Protein AF-A0A383DCZ6-F1 (afdb_monomer_lite)

pLDDT: mean 71.72, std 17.36, range [26.36, 92.81]

Organism: NCBI:txid408172

Foldseek 3Di:
DDDPQPDFDPVLVVVLVVLVVVLVVCQADWLDKDWDWDWDDDDPPQTKIKIWIWTDHLPDIDIDIDIDSCPVVVVVVVQFDDPPDDPPPPDDDDDDDDDDDPPPPPPPQPCPPVQLVVLSVVLVVLSVQLSVLSVVCSSPPDPVSVVSNVVSVVVSVCSSQPSNVVNVCSQLQQPDDPPPDFDAQRSSPCVVPPDGDGPVQFAPKDKDWDWDDDPVGIDIDIDIDGHGNRNDDPDD

Structure (mmCIF, N/CA/C/O backbone):
data_AF-A0A383DCZ6-F1
#
_entry.id   AF-A0A383DCZ6-F1
#
loop_
_atom_site.group_PDB
_atom_site.id
_atom_site.type_symbol
_atom_site.label_atom_id
_atom_site.label_alt_id
_atom_site.label_comp_id
_atom_site.label_asym_id
_atom_site.label_entity_id
_atom_site.label_seq_id
_atom_site.pdbx_PDB_ins_code
_atom_site.Cartn_x
_atom_site.Cartn_y
_atom_site.Cartn_z
_atom_site.occupancy
_atom_site.B_iso_or_equiv
_atom_site.auth_seq_id
_atom_site.auth_comp_id
_atom_site.auth_asym_id
_atom_site.auth_atom_id
_atom_site.pdbx_PDB_model_num
ATOM 1 N N . SER A 1 1 ? -31.468 11.269 44.035 1.00 39.44 1 SER A N 1
ATOM 2 C CA . SER A 1 1 ? -30.881 11.128 42.692 1.00 39.44 1 SER A CA 1
ATOM 3 C C . SER A 1 1 ? -29.572 10.388 42.876 1.00 39.44 1 SER A C 1
ATOM 5 O O . SER A 1 1 ? -28.620 10.988 43.349 1.00 39.44 1 SER A O 1
ATOM 7 N N . SER A 1 2 ? -29.601 9.059 42.765 1.00 38.84 2 SER A N 1
ATOM 8 C CA . SER A 1 2 ? -28.507 8.181 43.200 1.00 38.84 2 SER A CA 1
ATOM 9 C C . SER A 1 2 ? -27.670 7.778 41.995 1.00 38.84 2 SER A C 1
ATOM 11 O O . SER A 1 2 ? -28.196 7.291 40.996 1.00 38.84 2 SER A O 1
ATOM 13 N N . GLU A 1 3 ? -26.374 8.036 42.112 1.00 49.00 3 GLU A N 1
ATOM 14 C CA . GLU A 1 3 ? -25.316 7.696 41.175 1.00 49.00 3 GLU A CA 1
ATOM 15 C C . GLU A 1 3 ? -25.351 6.203 40.818 1.00 49.00 3 GLU A C 1
ATOM 17 O O . GLU A 1 3 ? -24.993 5.336 41.611 1.00 49.00 3 GLU A O 1
ATOM 22 N N . HIS A 1 4 ? -25.757 5.885 39.591 1.00 41.84 4 HIS A N 1
ATOM 23 C CA . HIS A 1 4 ? -25.356 4.647 38.927 1.00 41.84 4 HIS A CA 1
ATOM 24 C C . HIS A 1 4 ? -24.054 4.925 38.176 1.00 41.84 4 HIS A C 1
ATOM 26 O O . HIS A 1 4 ? -24.031 5.080 36.956 1.00 41.84 4 HIS A O 1
ATOM 32 N N . CYS A 1 5 ? -22.956 5.023 38.925 1.00 45.81 5 CYS A N 1
ATOM 33 C CA . CYS A 1 5 ? -21.630 4.869 38.345 1.00 45.81 5 CYS A CA 1
ATOM 34 C C . CYS A 1 5 ? -21.484 3.385 37.975 1.00 45.81 5 CYS A C 1
ATOM 36 O O . CYS A 1 5 ? -21.341 2.522 38.844 1.00 45.81 5 CYS A O 1
ATOM 38 N N . GLY A 1 6 ? -21.664 3.081 36.687 1.00 57.62 6 GLY A N 1
ATOM 39 C CA . GLY A 1 6 ? -21.653 1.726 36.145 1.00 57.62 6 GLY A CA 1
ATOM 40 C C . GLY A 1 6 ? -20.316 1.043 36.412 1.00 57.62 6 GLY A C 1
ATOM 41 O O . GLY A 1 6 ? -19.305 1.356 35.789 1.00 57.62 6 GLY A O 1
ATOM 42 N N . ARG A 1 7 ? -20.305 0.099 37.353 1.00 66.62 7 ARG A N 1
ATOM 43 C CA . ARG A 1 7 ? -19.138 -0.734 37.631 1.00 66.62 7 ARG A CA 1
ATOM 44 C C . ARG A 1 7 ? -18.972 -1.740 36.495 1.00 66.62 7 ARG A C 1
ATOM 46 O O . ARG A 1 7 ? -19.707 -2.723 36.430 1.00 66.62 7 ARG A O 1
ATOM 53 N N . MET A 1 8 ? -18.005 -1.480 35.622 1.00 70.06 8 MET A N 1
ATOM 54 C CA . MET A 1 8 ? -17.628 -2.362 34.517 1.00 70.06 8 MET A CA 1
ATOM 55 C C . MET A 1 8 ? -17.282 -3.764 35.046 1.00 70.06 8 MET A C 1
ATOM 57 O O . MET A 1 8 ? -16.584 -3.908 36.060 1.00 70.06 8 MET A O 1
ATOM 61 N N . ARG A 1 9 ? -17.796 -4.815 34.400 1.00 80.88 9 ARG A N 1
ATOM 62 C CA . ARG A 1 9 ? -17.540 -6.200 34.817 1.00 80.88 9 ARG A CA 1
ATOM 63 C C . ARG A 1 9 ? -16.089 -6.572 34.508 1.00 80.88 9 ARG A C 1
ATOM 65 O O . ARG A 1 9 ? -15.523 -6.143 33.509 1.00 80.88 9 ARG A O 1
ATOM 72 N N . LYS A 1 10 ? -15.486 -7.440 35.331 1.00 79.94 10 LYS A N 1
ATOM 73 C CA . LYS A 1 10 ? -14.098 -7.912 35.131 1.00 79.94 10 LYS A CA 1
ATOM 74 C C . LYS A 1 10 ? -13.867 -8.514 33.737 1.00 79.94 10 LYS A C 1
ATOM 76 O O . LYS A 1 10 ? -12.797 -8.337 33.172 1.00 79.94 10 LYS A O 1
ATOM 81 N N . SER A 1 11 ? -14.873 -9.192 33.182 1.00 81.50 11 SER A N 1
ATOM 82 C CA . SER A 1 11 ? -14.833 -9.761 31.830 1.00 81.50 11 SER A CA 1
ATOM 83 C C . SER A 1 11 ? -14.825 -8.695 30.730 1.00 81.50 11 SER A C 1
ATOM 85 O O . SER A 1 11 ? -14.129 -8.847 29.734 1.00 81.50 11 SER A O 1
ATOM 87 N N . GLU A 1 12 ? -15.569 -7.603 30.909 1.00 82.38 12 GLU A N 1
ATOM 88 C CA . GLU A 1 12 ? -15.618 -6.481 29.962 1.00 82.38 12 GLU A CA 1
ATOM 89 C C . GLU A 1 12 ? -14.301 -5.703 29.968 1.00 82.38 12 GLU A C 1
ATOM 91 O O . GLU A 1 12 ? -13.775 -5.361 28.914 1.00 82.38 12 GLU A O 1
ATOM 96 N N . PHE A 1 13 ? -13.722 -5.509 31.153 1.00 84.12 13 PHE A N 1
ATOM 97 C CA . PHE A 1 13 ? -12.397 -4.919 31.304 1.00 84.12 13 PHE A CA 1
ATOM 98 C C . PHE A 1 13 ? -11.302 -5.774 30.646 1.00 84.12 13 PHE A C 1
ATOM 100 O O . PHE A 1 13 ? -10.474 -5.252 29.906 1.00 84.12 13 PHE A O 1
ATOM 107 N N . ALA A 1 14 ? -11.329 -7.094 30.858 1.00 86.31 14 ALA A N 1
ATOM 108 C CA . ALA A 1 14 ? -10.408 -8.014 30.191 1.00 86.31 14 ALA A CA 1
ATOM 109 C C . ALA A 1 14 ? -10.566 -7.984 28.662 1.00 86.31 14 ALA A C 1
ATOM 111 O O . ALA A 1 14 ? -9.572 -8.028 27.944 1.00 86.31 14 ALA A O 1
ATOM 112 N N . THR A 1 15 ? -11.803 -7.856 28.171 1.00 86.50 15 THR A N 1
ATOM 113 C CA . THR A 1 15 ? -12.085 -7.745 26.733 1.00 86.50 15 THR A CA 1
ATOM 114 C C . THR A 1 15 ? -11.486 -6.459 26.172 1.00 86.50 15 THR A C 1
ATOM 116 O O . THR A 1 15 ? -10.759 -6.525 25.193 1.00 86.50 15 THR A O 1
ATOM 119 N N . LEU A 1 16 ? -11.700 -5.311 26.826 1.00 87.62 16 LEU A N 1
ATOM 120 C CA . LEU A 1 16 ? -11.124 -4.029 26.402 1.00 87.62 16 LEU A CA 1
ATOM 121 C C . LEU A 1 16 ? -9.593 -4.035 26.391 1.00 87.62 16 LEU A C 1
ATOM 123 O O . LEU A 1 16 ? -9.002 -3.480 25.471 1.00 87.62 16 LEU A O 1
ATOM 127 N N . LEU A 1 17 ? -8.953 -4.667 27.379 1.00 89.69 17 LEU A N 1
ATOM 128 C CA . LEU A 1 17 ? -7.496 -4.821 27.392 1.00 89.69 17 LEU A CA 1
ATOM 129 C C . LEU A 1 17 ? -7.000 -5.670 26.223 1.00 89.69 17 LEU A C 1
ATOM 131 O O . LEU A 1 17 ? -6.014 -5.311 25.585 1.00 89.69 17 LEU A O 1
ATOM 135 N N . LEU A 1 18 ? -7.684 -6.777 25.931 1.00 89.19 18 LEU A N 1
ATOM 136 C CA . LEU A 1 18 ? -7.323 -7.652 24.821 1.00 89.19 18 LEU A CA 1
ATOM 137 C C . LEU A 1 18 ? -7.525 -6.934 23.483 1.00 89.19 18 LEU A C 1
ATOM 139 O O . LEU A 1 18 ? -6.654 -7.001 22.622 1.00 89.19 18 LEU A O 1
ATOM 143 N N . THR A 1 19 ? -8.612 -6.172 23.333 1.00 88.50 19 THR A N 1
ATOM 144 C CA . THR A 1 19 ? -8.827 -5.363 22.131 1.00 88.50 19 THR A CA 1
ATOM 145 C C . THR A 1 19 ? -7.801 -4.241 22.004 1.00 88.50 19 THR A C 1
ATOM 147 O O . THR A 1 19 ? -7.307 -4.015 20.909 1.00 88.50 19 THR A O 1
ATOM 150 N N . ALA A 1 20 ? -7.43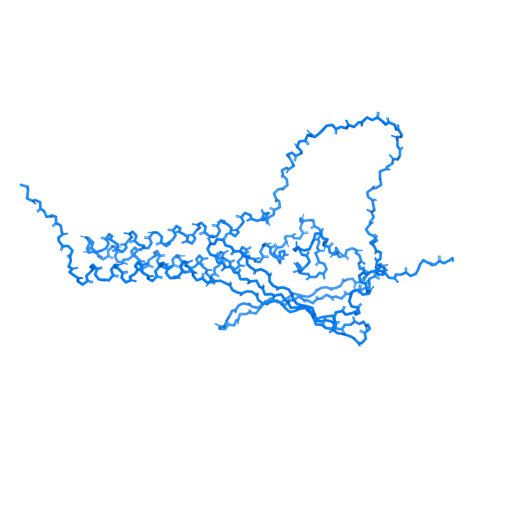3 -3.564 23.096 1.00 89.38 20 ALA A N 1
ATOM 151 C CA . ALA A 1 20 ? -6.378 -2.551 23.075 1.00 89.38 20 ALA A CA 1
ATOM 152 C C . ALA A 1 20 ? -5.039 -3.150 22.627 1.00 89.38 20 ALA A C 1
ATOM 154 O O . ALA A 1 20 ? -4.376 -2.589 21.762 1.00 89.38 20 ALA A O 1
ATOM 155 N N . ALA A 1 21 ? -4.672 -4.313 23.172 1.00 90.06 21 ALA A N 1
ATOM 156 C CA . ALA A 1 21 ? -3.465 -5.025 22.769 1.00 90.06 21 ALA A CA 1
ATOM 157 C C . ALA A 1 21 ? -3.515 -5.438 21.290 1.00 90.06 21 ALA A C 1
ATOM 159 O O . ALA A 1 21 ? -2.535 -5.251 20.578 1.00 90.06 21 ALA A O 1
ATOM 160 N N . PHE A 1 22 ? -4.659 -5.941 20.817 1.00 89.31 22 PHE A N 1
ATOM 161 C CA . PHE A 1 22 ? -4.855 -6.299 19.413 1.00 89.31 22 PHE A CA 1
ATOM 162 C C . PHE A 1 22 ? -4.708 -5.092 18.481 1.00 89.31 22 PHE A C 1
ATOM 164 O O . PHE A 1 22 ? -3.998 -5.180 17.488 1.00 89.31 22 PHE A O 1
ATOM 171 N N . LEU A 1 23 ? -5.329 -3.957 18.816 1.00 88.06 23 LEU A N 1
ATOM 172 C CA . LEU A 1 23 ? -5.219 -2.735 18.018 1.00 88.06 23 LEU A CA 1
ATOM 173 C C . LEU A 1 23 ? -3.780 -2.214 17.995 1.00 88.06 23 LEU A C 1
ATOM 175 O O . LEU A 1 23 ? -3.293 -1.840 16.938 1.00 88.06 23 LEU A O 1
ATOM 179 N N . LEU A 1 24 ? -3.071 -2.247 19.126 1.00 87.62 24 LEU A N 1
ATOM 180 C CA . LEU A 1 24 ? -1.657 -1.865 19.177 1.00 87.62 24 LEU A CA 1
ATOM 181 C C . LEU A 1 24 ? -0.778 -2.786 18.325 1.00 87.62 24 LEU A C 1
ATOM 183 O O . LEU A 1 24 ? 0.089 -2.292 17.615 1.00 87.62 24 LEU A O 1
ATOM 187 N N . MET A 1 25 ? -1.017 -4.101 18.369 1.00 87.31 25 MET A N 1
ATOM 188 C CA . MET A 1 25 ? -0.303 -5.058 17.520 1.00 87.31 25 MET A CA 1
ATOM 189 C C . MET A 1 25 ? -0.575 -4.801 16.039 1.00 87.31 25 MET A C 1
ATOM 191 O O . MET A 1 25 ? 0.372 -4.744 15.262 1.00 87.31 25 MET A O 1
ATOM 195 N N . ALA A 1 26 ? -1.843 -4.602 15.666 1.00 84.88 26 ALA A N 1
ATOM 196 C CA . ALA A 1 26 ? -2.238 -4.282 14.298 1.00 84.88 26 ALA A CA 1
ATOM 197 C C . ALA A 1 26 ? -1.604 -2.968 13.823 1.00 84.88 26 ALA A C 1
ATOM 199 O O . ALA A 1 26 ? -1.087 -2.902 12.717 1.00 84.88 26 ALA A O 1
ATOM 200 N N . TRP A 1 27 ? -1.561 -1.949 14.683 1.00 83.94 27 TRP A N 1
ATOM 201 C CA . TRP A 1 27 ? -0.895 -0.684 14.391 1.00 83.94 27 TRP A CA 1
ATOM 202 C C . TRP A 1 27 ? 0.612 -0.843 14.209 1.00 83.94 27 TRP A C 1
ATOM 204 O O . TRP A 1 27 ? 1.181 -0.208 13.340 1.00 83.94 27 TRP A O 1
ATOM 214 N N . SER A 1 28 ? 1.279 -1.670 15.013 1.00 83.25 28 SER A N 1
ATOM 21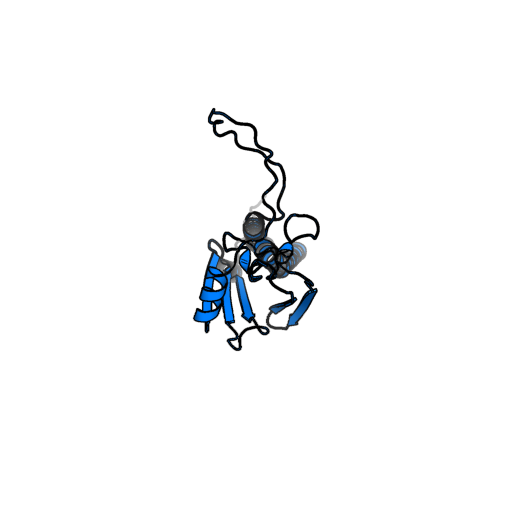5 C CA . SER A 1 28 ? 2.730 -1.880 14.906 1.00 83.25 28 SER A CA 1
ATOM 216 C C . SER A 1 28 ? 3.164 -2.842 13.796 1.00 83.25 28 SER A C 1
ATOM 218 O O . SER A 1 28 ? 4.361 -2.981 13.570 1.00 83.25 28 SER A O 1
ATOM 220 N N . GLY A 1 29 ? 2.227 -3.567 13.182 1.00 80.25 29 GLY A N 1
ATOM 221 C CA . GLY A 1 29 ? 2.523 -4.521 12.115 1.00 80.25 29 GLY A CA 1
ATOM 222 C C . GLY A 1 29 ? 2.661 -3.851 10.748 1.00 80.25 29 GLY A C 1
ATOM 223 O O . GLY A 1 29 ? 2.283 -2.694 10.579 1.00 80.25 29 GLY A O 1
ATOM 224 N N . SER A 1 30 ? 3.152 -4.610 9.766 1.00 77.88 30 SER A N 1
ATOM 225 C CA . SER A 1 30 ? 3.016 -4.243 8.358 1.00 77.88 30 SER A CA 1
ATOM 226 C C . SER A 1 30 ? 1.548 -4.343 7.952 1.00 77.88 30 SER A C 1
ATOM 228 O O . SER A 1 30 ? 0.852 -5.304 8.294 1.00 77.88 30 SER A O 1
ATOM 230 N N . TRP A 1 31 ? 1.054 -3.323 7.260 1.00 76.06 31 TRP A N 1
ATOM 231 C CA . TRP A 1 31 ? -0.336 -3.292 6.802 1.00 76.06 31 TRP A CA 1
ATOM 232 C C . TRP A 1 31 ? -0.457 -3.804 5.380 1.00 76.06 31 TRP A C 1
ATOM 234 O O . TRP A 1 31 ? -1.434 -4.473 5.054 1.00 76.06 31 TRP A O 1
ATOM 244 N N . PHE A 1 32 ? 0.544 -3.489 4.561 1.00 75.00 32 PHE A N 1
ATOM 245 C CA . PHE A 1 32 ? 0.588 -3.825 3.150 1.00 75.00 32 PHE A CA 1
ATOM 246 C C . PHE A 1 32 ? 2.011 -4.153 2.727 1.00 75.00 32 PHE A C 1
ATOM 248 O O . PHE A 1 32 ? 2.972 -3.523 3.173 1.00 75.00 32 PHE A O 1
ATOM 255 N N . GLU A 1 33 ? 2.101 -5.147 1.855 1.00 78.50 33 GLU A N 1
ATOM 256 C CA . GLU A 1 33 ? 3.306 -5.569 1.164 1.00 78.50 33 GLU A CA 1
ATOM 257 C C . GLU A 1 33 ? 2.992 -5.538 -0.330 1.00 78.50 33 GLU A C 1
ATOM 259 O O . GLU A 1 33 ? 1.970 -6.068 -0.769 1.00 78.50 33 GLU A O 1
ATOM 264 N N . ILE A 1 34 ? 3.844 -4.864 -1.091 1.00 75.38 34 ILE A N 1
ATOM 265 C CA . ILE A 1 34 ? 3.764 -4.765 -2.541 1.00 75.38 34 ILE A CA 1
ATOM 266 C C . ILE A 1 34 ? 5.034 -5.401 -3.081 1.00 75.38 34 ILE A C 1
ATOM 268 O O . ILE A 1 34 ? 6.141 -4.978 -2.749 1.00 75.38 34 ILE A O 1
ATOM 272 N N . VAL A 1 35 ? 4.857 -6.430 -3.901 1.00 78.88 35 VAL A N 1
ATOM 273 C CA . VAL A 1 35 ? 5.945 -7.092 -4.613 1.00 78.88 35 VAL A CA 1
ATOM 274 C C . VAL A 1 35 ? 5.750 -6.795 -6.087 1.00 78.88 35 VAL A C 1
ATOM 276 O O . VAL A 1 35 ? 4.734 -7.177 -6.664 1.00 78.88 35 VAL A O 1
ATOM 279 N N . ALA A 1 36 ? 6.713 -6.102 -6.677 1.00 73.81 36 ALA A N 1
ATOM 280 C CA . ALA A 1 36 ? 6.758 -5.843 -8.102 1.00 73.81 36 ALA A CA 1
ATOM 281 C C . ALA A 1 36 ? 7.950 -6.583 -8.713 1.00 73.81 36 ALA A C 1
ATOM 283 O O . ALA A 1 36 ? 9.051 -6.616 -8.162 1.00 73.81 36 ALA A O 1
ATOM 284 N N . GLU A 1 37 ? 7.703 -7.216 -9.852 1.00 81.88 37 GLU A N 1
ATOM 285 C CA . GLU A 1 37 ? 8.696 -7.936 -10.636 1.00 81.88 37 GLU A CA 1
ATOM 286 C C . GLU A 1 37 ? 8.546 -7.485 -12.086 1.00 81.88 37 GLU A C 1
ATOM 288 O O . GLU A 1 37 ? 7.491 -7.668 -12.688 1.00 81.88 37 GLU A O 1
ATOM 293 N N . GLY A 1 38 ? 9.589 -6.854 -12.616 1.00 76.81 38 GLY A N 1
ATOM 294 C CA . GLY A 1 38 ? 9.673 -6.418 -14.004 1.00 76.81 38 GLY A CA 1
ATOM 295 C C . GLY A 1 38 ? 10.764 -7.193 -14.727 1.00 76.81 38 GLY A C 1
ATOM 296 O O . GLY A 1 38 ? 11.873 -7.337 -14.212 1.00 76.81 38 GLY A O 1
ATOM 297 N N . THR A 1 39 ? 10.464 -7.685 -15.924 1.00 77.38 39 THR A N 1
ATOM 298 C CA . THR A 1 39 ? 11.418 -8.414 -16.767 1.00 77.38 39 THR A CA 1
ATOM 299 C C . THR A 1 39 ? 11.446 -7.805 -18.154 1.00 77.38 39 THR A C 1
ATOM 301 O O . THR A 1 39 ? 10.400 -7.701 -18.788 1.00 77.38 39 THR A O 1
ATOM 304 N N . TYR A 1 40 ? 12.632 -7.469 -18.653 1.00 72.50 40 TYR A N 1
ATOM 305 C CA . TYR A 1 40 ? 12.793 -7.071 -20.051 1.00 72.50 40 TYR A CA 1
ATOM 306 C C . TYR A 1 40 ? 12.892 -8.329 -20.913 1.00 72.50 40 TYR A C 1
ATOM 308 O O . TYR A 1 40 ? 13.882 -9.055 -20.828 1.00 72.50 40 TYR A O 1
ATOM 316 N N . THR A 1 41 ? 11.856 -8.618 -21.695 1.00 69.69 41 THR A N 1
ATOM 317 C CA . THR A 1 41 ? 11.710 -9.883 -22.436 1.00 69.69 41 THR A CA 1
ATOM 318 C C . THR A 1 41 ? 12.187 -9.803 -23.885 1.00 69.69 41 THR A C 1
ATOM 320 O O . THR A 1 41 ? 12.694 -10.798 -24.400 1.00 69.69 41 THR A O 1
ATOM 323 N N . ASP A 1 42 ? 12.101 -8.633 -24.523 1.00 63.81 42 ASP A N 1
ATOM 324 C CA . ASP A 1 42 ? 12.568 -8.402 -25.894 1.00 63.81 42 ASP A CA 1
ATOM 325 C C . ASP A 1 42 ? 13.813 -7.496 -25.926 1.00 63.81 42 ASP A C 1
ATOM 327 O O . ASP A 1 42 ? 13.890 -6.474 -25.245 1.00 63.81 42 ASP A O 1
ATOM 331 N N . GLY A 1 43 ? 14.829 -7.896 -26.703 1.00 61.97 43 GLY A N 1
ATOM 332 C CA . GLY A 1 43 ? 16.134 -7.226 -26.777 1.00 61.97 43 GLY A CA 1
ATOM 333 C C . GLY A 1 43 ? 17.315 -8.204 -26.856 1.00 61.97 43 GLY A C 1
ATOM 334 O O . GLY A 1 43 ? 17.194 -9.318 -27.363 1.00 61.97 43 GLY A O 1
ATOM 335 N N . LEU A 1 44 ? 18.496 -7.800 -26.373 1.00 57.22 44 LEU A N 1
ATOM 336 C CA . LEU A 1 44 ? 19.639 -8.714 -26.203 1.00 57.22 44 LEU A CA 1
ATOM 337 C C . LEU A 1 44 ? 19.226 -9.880 -25.278 1.00 57.22 44 LEU A C 1
ATOM 339 O O . LEU A 1 44 ? 18.720 -9.594 -24.200 1.00 57.22 44 LEU A O 1
ATOM 343 N N . GLU A 1 45 ? 19.479 -11.150 -25.655 1.00 58.28 45 GLU A N 1
ATOM 344 C CA . GLU A 1 45 ? 19.128 -12.388 -24.900 1.00 58.28 45 GLU A CA 1
ATOM 345 C C . GLU A 1 45 ? 19.714 -12.416 -23.473 1.00 58.28 45 GLU A C 1
ATOM 347 O O . GLU A 1 45 ? 20.729 -13.067 -23.199 1.00 58.28 45 GLU A O 1
ATOM 352 N N . ARG A 1 46 ? 19.150 -11.618 -22.567 1.00 62.75 46 ARG A N 1
ATOM 353 C CA . ARG A 1 46 ? 19.750 -11.331 -21.264 1.00 62.75 46 ARG A CA 1
ATOM 354 C C . ARG A 1 46 ? 18.736 -11.057 -20.150 1.00 62.75 46 ARG A C 1
ATOM 356 O O . ARG A 1 46 ? 19.187 -10.945 -19.018 1.00 62.75 46 ARG A O 1
ATOM 363 N N . GLU A 1 47 ? 17.436 -10.985 -20.449 1.00 70.12 47 GLU A N 1
ATOM 364 C CA . GLU A 1 47 ? 16.292 -10.973 -19.509 1.00 70.12 47 GLU A CA 1
ATOM 365 C C . GLU A 1 47 ? 16.604 -10.430 -18.093 1.00 70.12 47 GLU A C 1
ATOM 367 O O . GLU A 1 47 ? 16.520 -11.173 -17.106 1.00 70.12 47 GLU A O 1
ATOM 372 N N . PRO A 1 48 ? 17.041 -9.161 -17.946 1.00 74.31 48 PRO A N 1
ATOM 373 C CA . PRO A 1 48 ? 17.253 -8.584 -16.628 1.00 74.31 48 PRO A CA 1
ATOM 374 C C . PRO A 1 48 ? 15.917 -8.537 -15.887 1.00 74.31 48 PRO A C 1
ATOM 376 O O . PRO A 1 48 ? 14.899 -8.109 -16.434 1.00 74.31 48 PRO A O 1
ATOM 379 N N . THR A 1 49 ? 15.938 -8.996 -14.639 1.00 77.56 49 THR A N 1
ATOM 380 C CA . THR A 1 49 ? 14.758 -9.026 -13.773 1.00 77.56 49 THR A CA 1
ATOM 381 C C . THR A 1 49 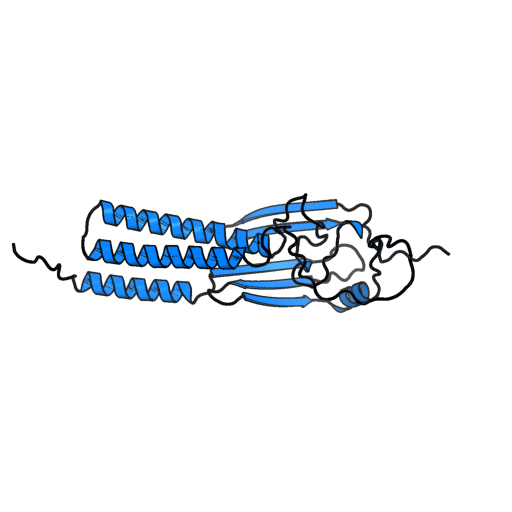? 14.975 -8.044 -12.640 1.00 77.56 49 THR A C 1
ATOM 383 O O . THR A 1 49 ? 15.928 -8.179 -11.869 1.00 77.56 49 THR A O 1
ATOM 386 N N . ILE A 1 50 ? 14.102 -7.052 -12.531 1.00 73.44 50 ILE A N 1
ATOM 387 C CA . ILE A 1 50 ? 14.095 -6.125 -11.411 1.00 73.44 50 ILE A CA 1
ATOM 388 C C . ILE A 1 50 ? 12.983 -6.541 -10.460 1.00 73.44 50 ILE A C 1
ATOM 390 O O . ILE A 1 50 ? 11.828 -6.659 -10.857 1.00 73.44 50 ILE A O 1
ATOM 394 N N . ARG A 1 51 ? 13.332 -6.757 -9.195 1.00 79.44 51 ARG A N 1
ATOM 395 C CA . ARG A 1 51 ? 12.380 -7.058 -8.129 1.00 79.44 51 ARG A CA 1
ATOM 396 C C . ARG A 1 51 ? 12.400 -5.942 -7.108 1.00 79.44 51 ARG A C 1
ATOM 398 O O . ARG A 1 51 ? 13.456 -5.640 -6.549 1.00 79.44 51 ARG A O 1
ATOM 405 N N . THR A 1 52 ? 11.240 -5.372 -6.833 1.00 73.00 52 THR A N 1
ATOM 406 C CA . THR A 1 52 ? 11.043 -4.385 -5.776 1.00 73.00 52 THR A CA 1
ATOM 407 C C . THR A 1 52 ? 10.062 -4.923 -4.751 1.00 73.00 52 THR A C 1
ATOM 409 O O . THR A 1 52 ? 9.033 -5.514 -5.075 1.00 73.00 52 THR A O 1
ATOM 412 N N . GLN A 1 53 ? 10.415 -4.751 -3.485 1.00 76.00 53 GLN A N 1
ATOM 413 C CA . GLN A 1 53 ? 9.567 -5.059 -2.348 1.00 76.00 53 GLN A CA 1
ATOM 414 C C . GLN A 1 53 ? 9.347 -3.774 -1.573 1.00 76.00 53 GLN A C 1
ATOM 416 O O . GLN A 1 53 ? 10.295 -3.116 -1.143 1.00 76.00 53 GLN A O 1
ATOM 421 N N . TYR A 1 54 ? 8.085 -3.416 -1.406 1.00 72.94 54 TYR A N 1
ATOM 422 C CA . TYR A 1 54 ? 7.684 -2.235 -0.675 1.00 72.94 54 TYR A CA 1
ATOM 423 C C . TYR A 1 54 ? 6.755 -2.630 0.457 1.00 72.94 54 TYR A C 1
ATOM 425 O O . TYR A 1 54 ? 5.700 -3.228 0.244 1.00 72.94 54 TYR A O 1
ATOM 433 N N . MET A 1 55 ? 7.160 -2.303 1.679 1.00 75.06 55 MET A N 1
ATOM 434 C CA . MET A 1 55 ? 6.356 -2.550 2.867 1.00 75.06 55 MET A CA 1
ATOM 435 C C . MET A 1 55 ? 5.933 -1.229 3.489 1.00 75.06 55 MET A C 1
ATOM 437 O O . MET A 1 55 ? 6.746 -0.325 3.695 1.00 75.06 55 MET A O 1
ATOM 441 N N . ILE A 1 56 ? 4.652 -1.164 3.837 1.00 74.88 56 ILE A N 1
ATOM 442 C CA . ILE A 1 56 ? 4.046 -0.021 4.509 1.00 74.88 56 ILE A CA 1
ATOM 443 C C . ILE A 1 56 ? 3.782 -0.393 5.966 1.00 74.88 56 ILE A C 1
ATOM 445 O O . ILE A 1 56 ? 3.018 -1.327 6.251 1.00 74.88 56 ILE A O 1
ATOM 449 N N . ASP A 1 57 ? 4.359 0.382 6.884 1.00 73.38 57 ASP A N 1
ATOM 450 C CA . ASP A 1 57 ? 3.997 0.373 8.299 1.00 73.38 57 ASP A CA 1
ATOM 451 C C . ASP A 1 57 ? 3.383 1.718 8.751 1.00 73.38 57 ASP A C 1
ATOM 453 O O . ASP A 1 57 ? 3.085 2.618 7.955 1.00 73.38 57 ASP A O 1
ATOM 457 N N . ASN A 1 58 ? 3.127 1.839 10.056 1.00 70.06 58 ASN A N 1
ATOM 458 C CA . ASN A 1 58 ? 2.480 3.007 10.654 1.00 70.06 58 ASN A CA 1
ATOM 459 C C . ASN A 1 58 ? 3.269 4.322 10.609 1.00 70.06 58 ASN A C 1
ATOM 461 O O . ASN A 1 58 ? 2.697 5.371 10.907 1.00 70.06 58 ASN A O 1
ATOM 465 N N . SER A 1 59 ? 4.563 4.274 10.316 1.00 66.50 59 SER A N 1
ATOM 466 C CA . SER A 1 59 ? 5.487 5.400 10.472 1.00 66.50 59 SER A CA 1
ATOM 467 C C . SER A 1 59 ? 6.546 5.475 9.384 1.00 66.50 59 SER A C 1
ATOM 469 O O . SER A 1 59 ? 7.120 6.540 9.173 1.00 66.50 59 SER A O 1
ATOM 471 N N . GLN A 1 60 ? 6.837 4.355 8.737 1.00 61.59 60 GLN A N 1
ATOM 472 C CA . GLN A 1 60 ? 7.937 4.178 7.816 1.00 61.59 60 GLN A CA 1
ATOM 473 C C . GLN A 1 60 ? 7.496 3.357 6.608 1.00 61.59 60 GLN A C 1
ATOM 475 O O . GLN A 1 60 ? 6.555 2.558 6.634 1.00 61.59 60 GLN A O 1
ATOM 480 N N . GLU A 1 61 ? 8.220 3.611 5.531 1.00 70.88 61 GLU A N 1
ATOM 481 C CA . GLU A 1 61 ? 8.138 2.915 4.259 1.00 70.88 61 GLU A CA 1
ATOM 482 C C . GLU A 1 61 ? 9.499 2.271 4.065 1.00 70.88 61 GLU A C 1
ATOM 484 O O . GLU A 1 61 ? 10.527 2.948 4.165 1.00 70.88 61 GLU A O 1
ATOM 489 N N . SER A 1 62 ? 9.527 0.962 3.843 1.00 66.50 62 SER A N 1
ATOM 490 C CA . SER A 1 62 ? 10.761 0.279 3.470 1.00 66.50 62 SER A CA 1
ATOM 491 C C . SER A 1 62 ? 10.661 -0.162 2.023 1.00 66.50 62 SER A C 1
ATOM 493 O O . SER A 1 62 ? 9.772 -0.939 1.677 1.00 66.50 62 SER A O 1
ATOM 495 N N . PHE A 1 63 ? 11.588 0.329 1.207 1.00 72.19 63 PHE A N 1
ATOM 496 C CA . PHE A 1 63 ? 11.750 -0.039 -0.191 1.00 72.19 63 PHE A CA 1
ATOM 497 C C . PHE A 1 63 ? 13.045 -0.839 -0.345 1.00 72.19 63 PHE A C 1
ATOM 499 O O . PHE A 1 63 ? 14.133 -0.333 -0.063 1.00 72.19 63 PHE A O 1
ATOM 506 N N . GLU A 1 64 ? 12.927 -2.093 -0.767 1.00 73.19 64 GLU A N 1
ATOM 507 C CA . GLU A 1 64 ? 14.050 -2.952 -1.129 1.00 73.19 64 GLU A CA 1
ATOM 508 C C . GLU A 1 64 ? 13.996 -3.232 -2.632 1.00 73.19 64 GLU A C 1
ATOM 510 O O . GLU A 1 64 ? 12.989 -3.705 -3.151 1.00 73.19 64 GLU A O 1
ATOM 515 N N . MET A 1 65 ? 15.086 -2.939 -3.339 1.00 75.06 65 MET A N 1
ATOM 516 C CA . MET A 1 65 ? 15.220 -3.178 -4.774 1.00 75.06 65 MET A CA 1
ATOM 517 C C . MET A 1 65 ? 16.371 -4.148 -5.014 1.00 75.06 65 MET A C 1
ATOM 519 O O . MET A 1 65 ? 17.480 -3.957 -4.513 1.00 75.06 65 MET A O 1
ATOM 523 N N . SER A 1 66 ? 16.119 -5.172 -5.821 1.00 79.75 66 SER A N 1
ATOM 524 C CA . SER A 1 66 ? 17.131 -6.108 -6.293 1.00 79.75 66 SER A CA 1
ATOM 525 C C . SER A 1 66 ? 17.075 -6.208 -7.813 1.00 79.75 66 SER A C 1
ATOM 527 O O . SER A 1 66 ? 16.003 -6.206 -8.413 1.00 79.75 66 SER A O 1
ATOM 529 N N . ILE A 1 67 ? 18.249 -6.260 -8.441 1.00 75.81 67 ILE A N 1
ATOM 530 C CA . ILE A 1 67 ? 18.384 -6.417 -9.889 1.00 75.81 67 ILE A CA 1
ATOM 531 C C . ILE A 1 67 ? 19.130 -7.723 -10.129 1.00 75.81 67 ILE A C 1
ATOM 533 O O . ILE A 1 67 ? 20.305 -7.865 -9.776 1.00 75.81 67 ILE A O 1
ATOM 537 N N . GLU A 1 68 ? 18.446 -8.687 -10.723 1.00 81.00 68 GLU A N 1
ATOM 538 C CA . GLU A 1 68 ? 19.019 -9.952 -11.152 1.00 81.00 68 GLU A CA 1
ATOM 539 C C . GLU A 1 68 ? 19.474 -9.832 -12.608 1.00 81.00 68 GLU A C 1
ATOM 541 O O . GLU A 1 68 ? 18.824 -9.197 -13.437 1.00 81.00 68 GLU A O 1
ATOM 546 N N . ASN A 1 69 ? 20.633 -10.422 -12.917 1.00 77.19 69 ASN A N 1
ATOM 547 C CA . ASN A 1 69 ? 21.250 -10.347 -14.244 1.00 77.19 69 ASN A CA 1
ATOM 548 C C . ASN A 1 69 ? 21.467 -8.896 -14.744 1.00 77.19 69 ASN A C 1
ATOM 550 O O . ASN A 1 69 ? 21.252 -8.578 -15.907 1.00 77.19 69 ASN A O 1
ATOM 554 N N . ALA A 1 70 ? 21.906 -8.009 -13.842 1.00 73.31 70 ALA A N 1
ATOM 555 C CA . ALA A 1 70 ? 21.916 -6.553 -14.027 1.00 73.31 70 ALA A CA 1
ATOM 556 C C . ALA A 1 70 ? 22.950 -6.000 -15.025 1.00 73.31 70 ALA A C 1
ATOM 558 O O . ALA A 1 70 ? 22.776 -4.898 -15.538 1.00 73.31 70 ALA A O 1
ATOM 559 N N . THR A 1 71 ? 24.062 -6.706 -15.267 1.00 76.00 71 THR A N 1
ATOM 560 C CA . THR A 1 71 ? 25.198 -6.180 -16.056 1.00 76.00 71 THR A CA 1
ATOM 561 C C . THR A 1 71 ? 24.796 -5.598 -17.418 1.00 76.00 71 THR A C 1
ATOM 563 O O . THR A 1 71 ? 25.302 -4.540 -17.775 1.00 76.00 71 THR A O 1
ATOM 566 N N . PRO A 1 72 ? 23.903 -6.233 -18.189 1.00 70.25 72 PRO A N 1
ATOM 567 C CA . PRO A 1 72 ? 23.478 -5.723 -19.485 1.00 70.25 72 PRO A CA 1
ATOM 568 C C . PRO A 1 72 ? 22.545 -4.521 -19.388 1.00 70.25 72 PRO A C 1
ATOM 570 O O . PRO A 1 72 ? 22.693 -3.604 -20.182 1.00 70.25 72 PRO A O 1
ATOM 573 N N . LEU A 1 73 ? 21.638 -4.513 -18.406 1.00 71.75 73 LEU A N 1
ATOM 574 C CA . LEU A 1 73 ? 20.737 -3.388 -18.151 1.00 71.75 73 LEU A CA 1
ATOM 575 C C . LEU A 1 73 ? 21.528 -2.132 -17.758 1.00 71.75 73 LEU A C 1
ATOM 577 O O . LEU A 1 73 ? 21.271 -1.050 -18.265 1.00 71.75 73 LEU A O 1
ATOM 581 N N . LEU A 1 74 ? 22.552 -2.297 -16.915 1.00 73.50 74 LEU A N 1
ATOM 582 C CA . LEU A 1 74 ? 23.462 -1.217 -16.526 1.00 73.50 74 LEU A CA 1
ATOM 583 C C . LEU A 1 74 ? 24.254 -0.652 -17.712 1.00 73.50 74 LEU A C 1
ATOM 585 O O . LEU A 1 74 ? 24.476 0.551 -17.770 1.00 73.50 74 LEU A O 1
ATOM 589 N N . LEU A 1 75 ? 24.703 -1.508 -18.637 1.00 73.50 75 LEU A N 1
ATOM 590 C CA . LEU A 1 75 ? 25.387 -1.054 -19.853 1.00 73.50 75 LEU A CA 1
ATOM 591 C C . LEU A 1 75 ? 24.430 -0.311 -20.786 1.00 73.50 75 LEU A C 1
ATOM 593 O O . LEU A 1 75 ? 24.783 0.753 -21.270 1.00 73.50 75 LEU A O 1
ATOM 597 N N . TYR A 1 76 ? 23.216 -0.832 -20.961 1.00 73.19 76 TYR A N 1
ATOM 598 C CA . TYR A 1 76 ? 22.156 -0.161 -21.709 1.00 73.19 76 TYR A CA 1
ATOM 599 C C . TYR A 1 76 ? 21.875 1.245 -21.156 1.00 73.19 76 TYR A C 1
ATOM 601 O O . TYR A 1 76 ? 21.928 2.208 -21.910 1.00 73.19 76 TYR A O 1
ATOM 609 N N . TRP A 1 77 ? 21.686 1.396 -19.841 1.00 74.12 77 TRP A N 1
ATOM 610 C CA . TRP A 1 77 ? 21.480 2.714 -19.224 1.00 74.12 77 TRP A CA 1
ATOM 611 C C . TRP A 1 77 ? 22.682 3.659 -19.349 1.00 74.12 77 TRP A C 1
ATOM 613 O O . TRP A 1 77 ? 22.494 4.867 -19.384 1.00 74.12 77 TRP A O 1
ATOM 623 N N . LEU A 1 78 ? 23.913 3.138 -19.409 1.00 76.69 78 LEU A N 1
ATOM 624 C CA . LEU A 1 78 ? 25.118 3.954 -19.615 1.00 76.69 78 LEU A CA 1
ATOM 625 C C . LEU A 1 78 ? 25.286 4.433 -21.061 1.00 76.69 78 LEU A C 1
ATOM 627 O O . LEU A 1 78 ? 25.956 5.438 -21.286 1.00 76.69 78 LEU A O 1
ATOM 631 N N . GLU A 1 79 ? 24.771 3.672 -22.022 1.00 72.94 79 GLU A N 1
ATOM 632 C CA . GLU A 1 79 ? 24.921 3.927 -23.459 1.00 72.94 79 GLU A CA 1
ATOM 633 C C . GLU A 1 79 ? 23.745 4.714 -24.044 1.00 72.94 79 GLU A C 1
ATOM 635 O O . GLU A 1 79 ? 23.873 5.271 -25.130 1.00 72.94 79 GLU A O 1
ATOM 640 N N . ARG A 1 80 ? 22.618 4.762 -23.331 1.00 73.88 80 ARG A N 1
ATOM 641 C CA . ARG A 1 80 ? 21.401 5.446 -23.755 1.00 73.88 80 ARG A CA 1
ATOM 642 C C . ARG A 1 80 ? 21.540 6.963 -23.654 1.00 73.88 80 ARG A C 1
ATOM 644 O O . ARG A 1 80 ? 21.899 7.492 -22.602 1.00 73.88 80 ARG A O 1
ATOM 651 N N . GLU A 1 81 ? 21.173 7.655 -24.726 1.00 74.88 81 GLU A N 1
ATOM 652 C CA . GLU A 1 81 ? 21.012 9.109 -24.735 1.00 74.88 81 GLU A CA 1
ATOM 653 C C . GLU A 1 81 ? 19.550 9.491 -24.467 1.00 74.88 81 GLU A C 1
ATOM 655 O O . GLU A 1 81 ? 18.623 8.853 -24.970 1.00 74.88 81 GLU A O 1
ATOM 660 N N . ASP A 1 82 ? 19.330 10.533 -23.662 1.00 74.88 82 ASP A N 1
ATOM 661 C CA . ASP A 1 82 ? 18.000 11.120 -23.502 1.00 74.88 82 ASP A CA 1
ATOM 662 C C . ASP A 1 82 ? 17.676 11.968 -24.737 1.00 74.88 82 ASP A C 1
ATOM 664 O O . ASP A 1 82 ? 18.330 12.975 -25.012 1.00 74.88 82 ASP A O 1
ATOM 668 N N . VAL A 1 83 ? 16.676 11.527 -25.498 1.00 71.88 83 VAL A N 1
ATOM 669 C CA . VAL A 1 83 ? 16.219 12.178 -26.733 1.00 71.88 83 VAL A CA 1
ATOM 670 C C . VAL A 1 83 ? 15.096 13.191 -26.496 1.00 71.88 83 VAL A C 1
ATOM 672 O O . VAL A 1 83 ? 14.544 13.723 -27.467 1.00 71.88 83 VAL A O 1
ATOM 675 N N . SER A 1 84 ? 14.736 13.461 -25.234 1.00 67.06 84 SER A N 1
ATOM 676 C CA . SER A 1 84 ? 13.734 14.469 -24.903 1.00 67.06 84 SER A CA 1
ATOM 677 C C . SER A 1 84 ? 14.138 15.818 -25.506 1.00 67.06 84 SER A C 1
ATOM 679 O O . SER A 1 84 ? 15.290 16.262 -25.469 1.00 67.06 84 SER A O 1
ATOM 681 N N . SER A 1 85 ? 13.183 16.474 -26.163 1.00 53.66 85 SER A N 1
ATOM 682 C CA . SER A 1 85 ? 13.452 17.760 -26.801 1.00 53.66 85 SER A CA 1
ATOM 683 C C . SER A 1 85 ? 13.685 18.810 -25.715 1.00 53.66 85 SER A C 1
ATOM 685 O O . SER A 1 85 ? 12.728 19.217 -25.057 1.00 53.66 85 SER A O 1
ATOM 687 N N . GLU A 1 86 ? 14.925 19.293 -25.549 1.00 51.34 86 GLU A N 1
ATOM 688 C CA . GLU A 1 86 ? 15.191 20.458 -24.696 1.00 51.34 86 GLU A CA 1
ATOM 689 C C . GLU A 1 86 ? 14.185 21.573 -25.047 1.00 51.34 86 GLU A C 1
ATOM 691 O O . GLU A 1 86 ? 14.008 21.900 -26.234 1.00 51.34 86 GLU A O 1
ATOM 696 N N . PRO A 1 87 ? 13.519 22.198 -24.055 1.00 43.16 87 PRO A N 1
ATOM 697 C CA . PRO A 1 87 ? 12.660 23.332 -24.332 1.00 43.16 87 PRO A CA 1
ATOM 698 C C . PRO A 1 87 ? 13.528 24.379 -25.020 1.00 43.16 87 PRO A C 1
ATOM 700 O O . PRO A 1 87 ? 14.527 24.835 -24.466 1.00 43.16 87 PRO A O 1
ATOM 703 N N . THR A 1 88 ? 13.173 24.728 -26.257 1.00 33.28 88 THR A N 1
ATOM 704 C CA . THR A 1 88 ? 13.925 25.666 -27.091 1.00 33.28 88 THR A CA 1
ATOM 705 C C . THR A 1 88 ? 13.996 27.032 -26.399 1.00 33.28 88 THR A C 1
ATOM 707 O O . THR A 1 88 ? 13.181 27.922 -26.643 1.00 33.28 88 THR A O 1
ATOM 710 N N . ASN A 1 89 ? 14.991 27.226 -25.536 1.00 38.06 89 ASN A N 1
ATOM 711 C CA . ASN A 1 89 ? 15.352 28.520 -24.990 1.00 38.06 89 ASN A CA 1
ATOM 712 C C . ASN A 1 89 ? 16.086 29.274 -26.095 1.00 38.06 89 ASN A C 1
ATOM 714 O O . ASN A 1 89 ? 17.299 29.165 -26.278 1.00 38.06 89 ASN A O 1
ATOM 718 N N . GLN A 1 90 ? 15.318 30.025 -26.885 1.00 34.31 90 GLN A N 1
ATOM 719 C CA . GLN A 1 90 ? 15.878 30.956 -27.852 1.00 34.31 90 GLN A CA 1
ATOM 720 C C . GLN A 1 90 ? 16.802 31.948 -27.134 1.00 34.31 90 GLN A C 1
ATOM 722 O O . GLN A 1 90 ? 16.412 32.692 -26.237 1.00 34.31 90 GLN A O 1
ATOM 727 N N . ASN A 1 91 ? 18.052 31.906 -27.570 1.00 36.09 91 ASN A N 1
ATOM 728 C CA . ASN A 1 91 ? 19.220 32.600 -27.063 1.00 36.09 91 ASN A CA 1
ATOM 729 C C . ASN A 1 91 ? 19.040 34.134 -26.962 1.00 36.09 91 ASN A C 1
ATOM 731 O O . ASN A 1 91 ? 18.714 34.800 -27.946 1.00 36.09 91 ASN A O 1
ATOM 735 N N . GLY A 1 92 ? 19.347 34.700 -25.789 1.00 27.72 92 GLY A N 1
ATOM 736 C CA . GLY A 1 92 ? 19.332 36.137 -25.499 1.00 27.72 92 GLY A CA 1
ATOM 737 C C . GLY A 1 92 ? 20.277 36.491 -24.345 1.00 27.72 92 GLY A C 1
ATOM 738 O O . GLY A 1 92 ? 19.868 36.618 -23.202 1.00 27.72 92 GLY A O 1
ATOM 739 N N . ASN A 1 93 ? 21.557 36.609 -24.681 1.00 32.59 93 ASN A N 1
ATOM 740 C CA . ASN A 1 93 ? 22.737 36.886 -23.856 1.00 32.59 93 ASN A CA 1
ATOM 741 C C . ASN A 1 93 ? 22.607 37.916 -22.688 1.00 32.59 93 ASN A C 1
ATOM 743 O O . ASN A 1 93 ? 22.119 39.026 -22.886 1.00 32.59 93 ASN A O 1
ATOM 747 N N . SER A 1 94 ? 23.285 37.578 -21.572 1.00 30.59 94 SER A N 1
ATOM 748 C CA . SER A 1 94 ? 23.913 38.428 -20.524 1.00 30.59 94 SER A CA 1
ATOM 749 C C . SER A 1 94 ? 23.164 38.775 -19.214 1.00 30.59 94 SER A C 1
ATOM 751 O O . SER A 1 94 ? 22.483 39.786 -19.109 1.00 30.59 94 SER A O 1
ATOM 753 N N . SER A 1 95 ? 23.519 37.994 -18.180 1.00 36.91 95 SER A N 1
ATOM 754 C CA . SER A 1 95 ? 23.964 38.398 -16.827 1.00 36.91 95 SER A CA 1
ATOM 755 C C . SER A 1 95 ? 23.019 39.143 -15.871 1.00 36.91 95 SER A C 1
ATOM 757 O O . SER A 1 95 ? 23.077 40.362 -15.791 1.00 36.91 95 SER A O 1
ATOM 759 N N . GLU A 1 96 ? 22.329 38.391 -15.004 1.00 28.34 96 GLU A N 1
ATOM 760 C CA . GLU A 1 96 ? 22.128 38.676 -13.563 1.00 28.34 96 GLU A CA 1
ATOM 761 C C . GLU A 1 96 ? 21.512 37.429 -12.883 1.00 28.34 96 GLU A C 1
ATOM 763 O O . GLU A 1 96 ? 20.718 36.742 -13.524 1.00 28.34 96 GLU A O 1
ATOM 768 N N . PRO A 1 97 ? 21.872 37.072 -11.631 1.00 36.78 97 PRO A N 1
ATOM 769 C CA . PRO A 1 97 ? 21.307 35.898 -10.968 1.00 36.78 97 PRO A CA 1
ATOM 770 C C . PRO A 1 97 ? 19.933 36.259 -10.381 1.00 36.78 97 PRO A C 1
ATOM 772 O O . PRO A 1 97 ? 19.871 37.166 -9.544 1.00 36.78 97 PRO A O 1
ATOM 775 N N . PRO A 1 98 ? 18.820 35.600 -10.754 1.00 33.00 98 PRO A N 1
ATOM 776 C CA . PRO A 1 98 ? 17.574 35.831 -10.056 1.00 33.00 98 PRO A CA 1
ATOM 777 C C . PRO A 1 98 ? 17.577 35.029 -8.755 1.00 33.00 98 PRO A C 1
ATOM 779 O O . PRO A 1 98 ? 17.853 33.833 -8.720 1.00 33.00 98 PRO A O 1
ATOM 782 N N . ALA A 1 99 ? 17.314 35.761 -7.680 1.00 30.34 99 ALA A N 1
ATOM 783 C CA . ALA A 1 99 ? 17.135 35.266 -6.334 1.00 30.34 99 ALA A CA 1
ATOM 784 C C . ALA A 1 99 ? 15.981 34.259 -6.246 1.00 30.34 99 ALA A C 1
ATOM 786 O O . ALA A 1 99 ? 14.952 34.424 -6.909 1.00 30.34 99 ALA A O 1
ATOM 787 N N . ASP A 1 100 ? 16.165 33.286 -5.352 1.00 35.09 100 ASP A N 1
ATOM 788 C CA . ASP A 1 100 ? 15.166 32.334 -4.877 1.00 35.09 100 ASP A CA 1
ATOM 789 C C . ASP A 1 100 ? 13.812 33.020 -4.670 1.00 35.09 100 ASP A C 1
ATOM 791 O O . ASP A 1 100 ? 13.579 33.738 -3.693 1.00 35.09 100 ASP A O 1
ATOM 795 N N . THR A 1 101 ? 12.909 32.802 -5.619 1.00 26.36 101 THR A N 1
ATOM 796 C CA . THR A 1 101 ? 11.494 33.113 -5.465 1.00 26.36 101 THR A CA 1
ATOM 797 C C . THR A 1 101 ? 10.787 31.768 -5.490 1.00 26.36 101 THR A C 1
ATOM 799 O O . THR A 1 101 ? 10.902 31.071 -6.496 1.00 26.36 101 THR A O 1
ATOM 802 N N . PRO A 1 102 ? 10.100 31.354 -4.412 1.00 31.55 102 PRO A N 1
ATOM 803 C CA . PRO A 1 102 ? 9.389 30.091 -4.414 1.00 31.55 102 PRO A CA 1
ATOM 804 C C . PRO A 1 102 ? 8.235 30.229 -5.405 1.00 31.55 102 PRO A C 1
ATOM 806 O O . PRO A 1 102 ? 7.276 30.968 -5.161 1.00 31.55 102 PRO A O 1
ATOM 809 N N . SER A 1 103 ? 8.352 29.559 -6.547 1.00 27.19 103 SER A N 1
ATOM 810 C CA . SER A 1 103 ? 7.237 29.298 -7.443 1.00 27.19 103 SER A CA 1
ATOM 811 C C . SER A 1 103 ? 6.230 28.454 -6.672 1.00 27.19 103 SER A C 1
ATOM 813 O O . SER A 1 103 ? 6.340 27.240 -6.550 1.00 27.19 103 SER A O 1
ATOM 815 N N . SER A 1 104 ? 5.248 29.142 -6.096 1.00 36.19 104 SER A N 1
ATOM 816 C CA . SER A 1 104 ? 3.973 28.562 -5.704 1.00 36.19 104 SER A CA 1
ATOM 817 C C . SER A 1 104 ? 3.225 28.207 -6.988 1.00 36.19 104 SER A C 1
ATOM 819 O O . SER A 1 104 ? 2.289 28.912 -7.364 1.00 36.19 104 SER A O 1
ATOM 821 N N . ASP A 1 105 ? 3.681 27.167 -7.684 1.00 29.77 105 ASP A N 1
ATOM 822 C CA . ASP A 1 105 ? 2.946 26.610 -8.806 1.00 29.77 105 ASP A CA 1
ATOM 823 C C . ASP A 1 105 ? 1.895 25.650 -8.252 1.00 29.77 105 ASP A C 1
ATOM 825 O O . ASP A 1 105 ? 2.188 24.657 -7.590 1.00 29.77 105 ASP A O 1
ATOM 829 N N . GLY A 1 106 ? 0.637 26.040 -8.427 1.00 29.78 106 GLY A N 1
ATOM 830 C CA . GLY A 1 106 ? -0.544 25.324 -7.960 1.00 29.78 106 GLY A CA 1
ATOM 831 C C . GLY A 1 106 ? -0.933 24.186 -8.897 1.00 29.78 106 GLY A C 1
ATOM 832 O O . GLY A 1 106 ? -2.120 24.022 -9.169 1.00 29.78 106 GLY A O 1
ATOM 833 N N . GLY A 1 107 ? 0.045 23.434 -9.399 1.00 28.73 107 GLY A N 1
ATOM 834 C CA . GLY A 1 107 ? -0.173 22.139 -10.027 1.00 28.73 107 GLY A CA 1
ATOM 835 C C . GLY A 1 107 ? -0.230 21.096 -8.925 1.00 28.73 107 GLY A C 1
ATOM 836 O O . GLY A 1 107 ? 0.798 20.636 -8.446 1.00 28.73 107 GLY A O 1
ATOM 837 N N . SER A 1 108 ? -1.427 20.777 -8.438 1.00 35.62 108 SER A N 1
ATOM 838 C CA . SER A 1 108 ? -1.593 19.646 -7.533 1.00 35.62 108 SER A CA 1
ATOM 839 C C . SER A 1 108 ? -1.372 18.362 -8.327 1.00 35.62 108 SER A C 1
ATOM 841 O O . SER A 1 108 ? -2.335 17.819 -8.866 1.00 35.62 108 SER A O 1
ATOM 843 N N . GLU A 1 109 ? -0.124 17.896 -8.404 1.00 46.03 109 GLU A N 1
ATOM 844 C CA . GLU A 1 109 ? 0.163 16.496 -8.711 1.00 46.03 109 GLU A CA 1
ATOM 845 C C . GLU A 1 109 ? -0.726 15.629 -7.811 1.00 46.03 109 GLU A C 1
ATOM 847 O O . GLU A 1 109 ? -0.837 15.898 -6.599 1.00 46.03 109 GLU A O 1
ATOM 852 N N . PRO A 1 110 ? -1.428 14.634 -8.373 1.00 44.47 110 PRO A N 1
ATOM 853 C CA . PRO A 1 110 ? -2.224 13.730 -7.576 1.00 44.47 110 PRO A CA 1
ATOM 854 C C . PRO A 1 110 ? -1.253 12.873 -6.760 1.00 44.47 110 PRO A C 1
ATOM 856 O O . PRO A 1 110 ? -0.795 11.844 -7.224 1.00 44.47 110 PRO A O 1
ATOM 859 N N . CYS A 1 111 ? -0.971 13.316 -5.530 1.00 56.16 111 CYS A N 1
ATOM 860 C CA . CYS A 1 111 ? -0.204 12.601 -4.503 1.00 56.16 111 CYS A CA 1
ATOM 861 C C . CYS A 1 111 ? 1.329 12.767 -4.526 1.00 56.16 111 CYS A C 1
ATOM 863 O O . CYS A 1 111 ? 2.073 11.803 -4.611 1.00 56.16 111 CYS A O 1
ATOM 865 N N . SER A 1 112 ? 1.829 13.978 -4.258 1.00 52.00 112 SER A N 1
ATOM 866 C CA . SER A 1 112 ? 3.216 14.204 -3.807 1.00 52.00 112 SER A CA 1
ATOM 867 C C . SER A 1 112 ? 3.434 13.735 -2.351 1.00 52.00 112 SER A C 1
ATOM 869 O O . SER A 1 112 ? 3.564 14.539 -1.425 1.00 52.00 112 SER A O 1
ATOM 871 N N . GLY A 1 113 ? 3.352 12.421 -2.101 1.00 54.31 113 GLY A N 1
ATOM 872 C CA . GLY A 1 113 ? 3.563 11.772 -0.789 1.00 54.31 113 GLY A CA 1
ATOM 873 C C . GLY A 1 113 ? 2.477 12.023 0.275 1.00 54.31 113 GLY A C 1
ATOM 874 O O . GLY A 1 113 ? 2.442 11.385 1.324 1.00 54.31 113 GLY A O 1
ATOM 875 N N . SER A 1 114 ? 1.523 12.928 0.023 1.00 69.31 114 SER A N 1
ATOM 876 C CA . SER A 1 114 ? 0.449 13.265 0.972 1.00 69.31 114 SER A CA 1
ATOM 877 C C . SER A 1 114 ? -0.656 12.198 1.080 1.00 69.31 114 SER A C 1
ATOM 879 O O . SER A 1 114 ? -1.489 12.287 1.993 1.00 69.31 114 SER A O 1
ATOM 881 N N . CYS A 1 115 ? -0.755 11.250 0.146 1.00 76.62 115 CYS A N 1
ATOM 882 C CA . CYS A 1 115 ? -1.912 10.356 0.045 1.00 76.62 115 CYS A CA 1
ATOM 883 C C . CYS A 1 115 ? -1.820 9.168 0.995 1.00 76.62 115 CYS A C 1
ATOM 885 O O . CYS A 1 115 ? -2.801 8.856 1.679 1.00 76.62 115 CYS A O 1
ATOM 887 N N . LEU A 1 116 ? -0.638 8.578 1.127 1.00 76.88 116 LEU A N 1
ATOM 888 C CA . LEU A 1 116 ? -0.402 7.486 2.058 1.00 76.88 116 LEU A CA 1
ATOM 889 C C . LEU A 1 116 ? -0.388 7.989 3.511 1.00 76.88 116 LEU A C 1
ATOM 891 O O . LEU A 1 116 ? -1.039 7.391 4.367 1.00 76.88 116 LEU A O 1
ATOM 895 N N . ASP A 1 117 ? 0.157 9.178 3.780 1.00 80.88 117 ASP A N 1
ATOM 896 C CA . ASP A 1 117 ? 0.019 9.853 5.083 1.00 80.88 117 ASP A CA 1
ATOM 897 C C . ASP A 1 117 ? -1.439 10.151 5.455 1.00 80.88 117 ASP A C 1
ATOM 899 O O . ASP A 1 117 ? -1.874 10.004 6.609 1.00 80.88 117 ASP A O 1
ATOM 903 N N . ARG A 1 118 ? -2.249 10.523 4.461 1.00 83.38 118 ARG A N 1
ATOM 904 C CA . ARG A 1 118 ? -3.691 10.682 4.644 1.00 83.38 118 ARG A CA 1
ATOM 905 C C . ARG A 1 118 ? -4.362 9.337 4.913 1.00 83.38 118 ARG A C 1
ATOM 907 O O . ARG A 1 118 ? -5.220 9.275 5.793 1.00 83.38 118 ARG A O 1
ATOM 914 N N . ALA A 1 119 ? -3.977 8.268 4.220 1.00 84.62 119 ALA A N 1
ATOM 915 C CA . ALA A 1 119 ? -4.485 6.922 4.474 1.00 84.62 119 ALA A CA 1
ATOM 916 C C . ALA A 1 119 ? -4.127 6.441 5.892 1.00 84.62 119 ALA A C 1
ATOM 918 O O . ALA A 1 119 ? -5.020 5.992 6.613 1.00 84.62 119 ALA A O 1
ATOM 919 N N . ARG A 1 120 ? -2.879 6.643 6.346 1.00 84.81 120 ARG A N 1
ATOM 920 C CA . ARG A 1 120 ? -2.433 6.388 7.731 1.00 84.81 120 ARG A CA 1
ATOM 921 C C . ARG A 1 120 ? -3.312 7.119 8.742 1.00 84.81 120 ARG A C 1
ATOM 923 O O . ARG A 1 120 ? -3.815 6.504 9.680 1.00 84.81 120 ARG A O 1
ATOM 930 N N . SER A 1 121 ? -3.578 8.403 8.499 1.00 87.19 121 SER A N 1
ATOM 931 C CA . SER A 1 121 ? -4.445 9.223 9.357 1.00 87.19 121 SER A CA 1
ATOM 932 C C . SER A 1 121 ? -5.882 8.685 9.425 1.00 87.19 121 SER A C 1
ATOM 934 O O . SER A 1 121 ? -6.498 8.661 10.493 1.00 87.19 121 SER A O 1
ATOM 936 N N . TRP A 1 122 ? -6.437 8.220 8.301 1.00 88.12 122 TRP A N 1
ATOM 937 C CA . TRP A 1 122 ? -7.762 7.594 8.278 1.00 88.12 122 TRP A CA 1
ATOM 938 C C . TRP A 1 122 ? -7.785 6.272 9.044 1.00 88.12 122 TRP A C 1
ATOM 940 O O . TRP A 1 122 ? -8.712 6.041 9.825 1.00 88.12 122 TRP A O 1
ATOM 950 N N . VAL A 1 123 ? -6.762 5.430 8.872 1.00 87.12 123 VAL A N 1
ATOM 951 C CA . VAL A 1 123 ? -6.612 4.177 9.621 1.00 87.12 123 VAL A CA 1
ATOM 952 C C . VAL A 1 123 ? -6.541 4.471 11.121 1.00 87.12 123 VAL A C 1
ATOM 954 O O . VAL A 1 123 ? -7.337 3.908 11.874 1.00 87.12 123 VAL A O 1
ATOM 957 N N . GLU A 1 124 ? -5.707 5.423 11.551 1.00 89.25 124 GLU A N 1
ATOM 958 C CA . GLU A 1 124 ? -5.597 5.849 12.954 1.00 89.25 124 GLU A CA 1
ATOM 959 C C . GLU A 1 124 ? -6.955 6.280 13.525 1.00 89.25 124 GLU A C 1
ATOM 961 O O . GLU A 1 124 ? -7.389 5.802 14.581 1.00 89.25 124 GLU A O 1
ATOM 966 N N . LEU A 1 125 ? -7.676 7.131 12.788 1.00 90.50 125 LEU A N 1
ATOM 967 C CA . LEU A 1 125 ? -8.981 7.641 13.197 1.00 90.50 125 LEU A CA 1
ATOM 968 C C . LEU A 1 125 ? -10.014 6.516 13.327 1.00 90.50 125 LEU A C 1
ATOM 970 O O . LEU A 1 125 ? -10.776 6.492 14.299 1.00 90.50 125 LEU A O 1
ATOM 974 N N . THR A 1 126 ? -10.034 5.558 12.395 1.00 90.25 126 THR A N 1
ATOM 975 C CA . THR A 1 126 ? -10.937 4.400 12.486 1.00 90.25 126 THR A CA 1
ATOM 976 C C . THR A 1 126 ? -10.590 3.487 13.663 1.00 90.25 126 THR A C 1
ATOM 978 O O . THR A 1 126 ? -11.495 3.011 14.353 1.00 90.25 126 THR A O 1
ATOM 981 N N . MET A 1 127 ? -9.301 3.307 13.964 1.00 89.06 127 MET A N 1
ATOM 982 C CA . MET A 1 127 ? -8.832 2.488 15.081 1.00 89.06 127 MET A CA 1
ATOM 983 C C . MET A 1 127 ? -9.194 3.119 16.433 1.00 89.06 127 MET A C 1
ATOM 985 O O . MET A 1 127 ? -9.725 2.445 17.324 1.00 89.06 127 MET A O 1
ATOM 989 N N . PHE A 1 128 ? -9.001 4.435 16.564 1.00 90.75 128 PHE A N 1
ATOM 990 C CA . PHE A 1 128 ? -9.428 5.199 17.735 1.00 90.75 128 PHE A CA 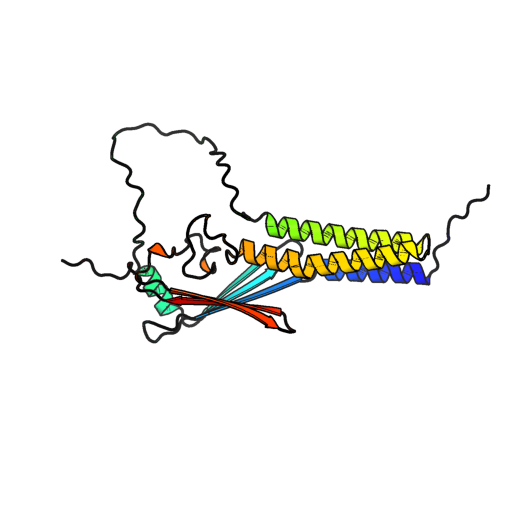1
ATOM 991 C C . PHE A 1 128 ? -10.953 5.175 17.905 1.00 90.75 128 PHE A C 1
ATOM 993 O O . PHE A 1 128 ? -11.457 4.932 19.006 1.00 90.75 128 PHE A O 1
ATOM 1000 N N . ALA A 1 129 ? -11.708 5.364 16.818 1.00 92.00 129 ALA A N 1
ATOM 1001 C CA . ALA A 1 129 ? -13.167 5.296 16.837 1.00 92.00 129 ALA A CA 1
ATOM 1002 C C . ALA A 1 129 ? -13.675 3.904 17.253 1.00 92.00 129 ALA A C 1
ATOM 1004 O O . ALA A 1 129 ? -14.632 3.798 18.030 1.00 92.00 129 ALA A O 1
ATOM 1005 N N . LEU A 1 130 ? -13.025 2.828 16.798 1.00 90.19 130 LEU A N 1
ATOM 1006 C CA . LEU A 1 130 ? -13.356 1.461 17.201 1.00 90.19 130 LEU A CA 1
ATOM 1007 C C . LEU A 1 130 ? -13.141 1.276 18.708 1.00 90.19 130 LEU A C 1
ATOM 1009 O O . LEU A 1 130 ? -14.026 0.784 19.410 1.00 90.19 130 LEU A O 1
ATOM 1013 N N . PHE A 1 131 ? -12.002 1.733 19.231 1.00 90.75 131 PHE A N 1
ATOM 1014 C CA . PHE A 1 131 ? -11.715 1.655 20.661 1.00 90.75 131 PHE A CA 1
ATOM 1015 C C . PHE A 1 131 ? -12.721 2.464 21.500 1.00 90.75 131 PHE A C 1
ATOM 1017 O O . PHE A 1 131 ? -13.267 1.959 22.486 1.00 90.75 131 PHE A O 1
ATOM 1024 N N . ALA A 1 132 ? -13.039 3.692 21.080 1.00 90.81 132 ALA A N 1
ATOM 1025 C CA . ALA A 1 132 ? -13.994 4.560 21.763 1.00 90.81 132 ALA A CA 1
ATOM 1026 C C . ALA A 1 132 ? -15.418 3.976 21.773 1.00 90.81 132 ALA A C 1
ATOM 1028 O O . ALA A 1 132 ? -16.096 3.992 22.806 1.00 90.81 132 ALA A O 1
ATOM 1029 N N . THR A 1 133 ? -15.875 3.415 20.650 1.00 89.69 133 THR A N 1
ATOM 1030 C CA . THR A 1 133 ? -17.203 2.786 20.557 1.00 89.69 133 THR A CA 1
ATOM 1031 C C . THR A 1 133 ? -17.295 1.496 21.371 1.00 89.69 133 THR A C 1
ATOM 1033 O O . THR A 1 133 ? -18.329 1.252 21.999 1.00 89.69 133 THR A O 1
ATOM 1036 N N . LEU A 1 134 ? -16.219 0.708 21.457 1.00 87.94 134 LEU A N 1
ATOM 1037 C CA . LEU A 1 134 ? -16.140 -0.465 22.334 1.00 87.94 134 LEU A CA 1
ATOM 1038 C C . LEU A 1 134 ? -16.164 -0.085 23.816 1.00 87.94 134 LEU A C 1
ATOM 1040 O O . LEU A 1 134 ? -16.904 -0.692 24.596 1.00 87.94 134 LEU A O 1
ATOM 1044 N N . TYR A 1 135 ? -15.417 0.950 24.204 1.00 88.69 135 TYR A N 1
ATOM 1045 C CA . TYR A 1 135 ? -15.459 1.491 25.561 1.00 88.69 135 TYR A CA 1
ATOM 1046 C C . TYR A 1 135 ? -16.873 1.965 25.923 1.00 88.69 135 TYR A C 1
ATOM 1048 O O . TYR A 1 135 ? -17.411 1.596 26.971 1.00 88.69 135 TYR A O 1
ATOM 1056 N N . LEU A 1 136 ? -17.519 2.715 25.025 1.00 86.81 136 LEU A N 1
ATOM 1057 C CA . LEU A 1 136 ? -18.880 3.204 25.230 1.00 86.81 136 LEU A CA 1
ATOM 1058 C C . LEU A 1 136 ? -19.901 2.059 25.299 1.00 86.81 136 LEU A C 1
ATOM 1060 O O . LEU A 1 136 ? -20.786 2.082 26.154 1.00 86.81 136 LEU A O 1
ATOM 1064 N N . SER A 1 137 ? -19.756 1.032 24.457 1.00 86.94 137 SER A N 1
ATOM 1065 C CA . SER A 1 137 ? -20.603 -0.163 24.499 1.00 86.94 137 SER A CA 1
ATOM 1066 C C . SER A 1 137 ? -20.410 -0.981 25.780 1.00 86.94 137 SER A C 1
ATOM 1068 O O . SER A 1 137 ? -21.350 -1.647 26.212 1.00 86.94 137 SER A O 1
ATOM 1070 N N . SER A 1 138 ? -19.220 -0.947 26.382 1.00 84.12 138 SER A N 1
ATOM 1071 C CA . SER A 1 138 ? -18.931 -1.578 27.674 1.00 84.12 138 SER A CA 1
ATOM 1072 C C . SER A 1 138 ? -19.555 -0.795 28.837 1.00 84.12 138 SER A C 1
ATOM 1074 O O . SER A 1 138 ? -20.180 -1.372 29.724 1.00 84.12 138 SER A O 1
ATOM 1076 N N . ALA A 1 139 ? -19.472 0.540 28.801 1.00 83.62 139 ALA A N 1
ATOM 1077 C CA . ALA A 1 139 ? -20.050 1.408 29.827 1.00 83.62 139 ALA A CA 1
ATOM 1078 C C . ALA A 1 139 ? -21.589 1.484 29.767 1.00 83.62 139 ALA A C 1
ATOM 1080 O O . ALA A 1 139 ? -22.249 1.610 30.802 1.00 83.62 139 ALA A O 1
ATOM 1081 N N . ARG A 1 140 ? -22.174 1.438 28.563 1.00 83.19 140 ARG A N 1
ATOM 1082 C CA . ARG A 1 140 ? -23.625 1.497 28.325 1.00 83.19 140 ARG A CA 1
ATOM 1083 C C . ARG A 1 140 ? -24.041 0.489 27.249 1.00 83.19 140 ARG A C 1
ATOM 1085 O O . ARG A 1 140 ? -24.232 0.871 26.093 1.00 83.19 140 ARG A O 1
ATOM 1092 N N . PRO A 1 141 ? -24.224 -0.791 27.611 1.00 80.69 141 PRO A N 1
ATOM 1093 C CA . PRO A 1 141 ? -24.604 -1.813 26.647 1.00 80.69 141 PRO A CA 1
ATOM 1094 C C . PRO A 1 141 ? -26.025 -1.564 26.125 1.00 80.69 141 PRO A C 1
ATOM 1096 O O . PRO A 1 141 ? -27.004 -1.673 26.860 1.00 80.69 141 PRO A O 1
ATOM 1099 N N . SER A 1 142 ? -26.141 -1.246 24.836 1.00 87.00 142 SER A N 1
ATOM 1100 C CA . SER A 1 142 ? -27.412 -1.104 24.121 1.00 87.00 142 SER A CA 1
ATOM 1101 C C . SER A 1 142 ? -27.323 -1.739 22.730 1.00 87.00 142 SER A C 1
ATOM 1103 O O . SER A 1 142 ? -26.236 -2.005 22.218 1.00 87.00 142 SER A O 1
ATOM 1105 N N . THR A 1 143 ? -28.462 -2.002 22.091 1.00 85.38 143 THR A N 1
ATOM 1106 C CA . THR A 1 143 ? -28.482 -2.490 20.700 1.00 85.38 143 THR A CA 1
ATOM 1107 C C . THR A 1 143 ? -27.884 -1.466 19.735 1.00 85.38 143 THR A C 1
ATOM 1109 O O . THR A 1 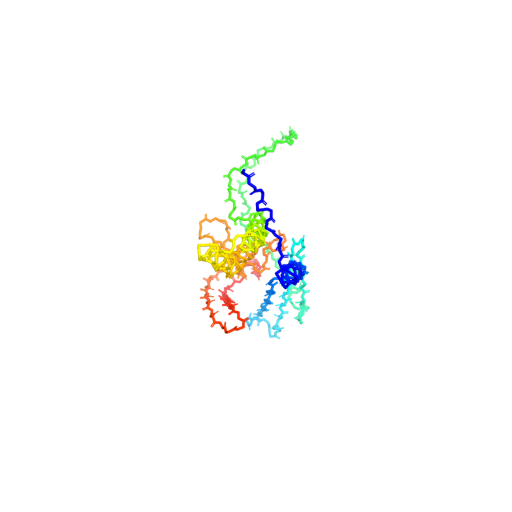143 ? -27.180 -1.847 18.804 1.00 85.38 143 THR A O 1
ATOM 1112 N N . LEU A 1 144 ? -28.089 -0.174 20.006 1.00 87.00 144 LEU A N 1
ATOM 1113 C CA . LEU A 1 144 ? -27.554 0.925 19.209 1.00 87.00 144 LEU A CA 1
ATOM 1114 C C . LEU A 1 144 ? -26.026 1.010 19.307 1.00 87.00 144 LEU A C 1
ATOM 1116 O O . LEU A 1 144 ? -25.365 1.087 18.279 1.00 87.00 144 LEU A O 1
ATOM 1120 N N . THR A 1 145 ? -25.447 0.901 20.509 1.00 85.50 145 THR A N 1
ATOM 1121 C CA . THR A 1 145 ? -23.978 0.917 20.676 1.00 85.50 145 THR A CA 1
ATOM 1122 C C . THR A 1 145 ? -23.306 -0.297 20.033 1.00 85.50 145 THR A C 1
ATOM 1124 O O . THR A 1 145 ? -22.193 -0.200 19.526 1.00 85.50 145 THR A O 1
ATOM 1127 N N . ARG A 1 146 ? -23.980 -1.452 20.005 1.00 86.44 146 ARG A N 1
ATOM 1128 C CA . ARG A 1 146 ? -23.477 -2.640 19.295 1.00 86.44 146 ARG A CA 1
ATOM 1129 C C . ARG A 1 146 ? -23.526 -2.454 17.778 1.00 86.44 146 ARG A C 1
ATOM 1131 O O . ARG A 1 146 ? -22.579 -2.837 17.100 1.00 86.44 146 ARG A O 1
ATOM 1138 N N . ALA A 1 147 ? -24.584 -1.828 17.259 1.00 90.19 147 ALA A N 1
ATOM 1139 C CA . ALA A 1 147 ? -24.684 -1.488 15.842 1.00 90.19 147 ALA A CA 1
ATOM 1140 C C . ALA A 1 147 ? -23.604 -0.478 15.418 1.00 90.19 147 ALA A C 1
ATOM 1142 O O . ALA A 1 147 ? -22.995 -0.654 14.368 1.00 90.19 147 ALA A O 1
ATOM 1143 N N . THR A 1 148 ? -23.301 0.528 16.249 1.00 89.94 148 THR A N 1
ATOM 1144 C CA . THR A 1 148 ? -22.228 1.492 15.949 1.00 89.94 148 THR A CA 1
ATOM 1145 C C . THR A 1 148 ? -20.850 0.842 15.928 1.00 89.94 148 THR A C 1
ATOM 1147 O O . THR A 1 148 ? -20.057 1.167 15.056 1.00 89.94 148 THR A O 1
ATOM 1150 N N . VAL A 1 149 ? -20.568 -0.101 16.837 1.00 90.25 149 VAL A N 1
ATOM 1151 C CA . VAL A 1 149 ? -19.302 -0.860 16.814 1.00 90.25 149 VAL A CA 1
ATOM 1152 C C . VAL A 1 149 ? -19.171 -1.644 15.507 1.00 90.25 149 VAL A C 1
ATOM 1154 O O . VAL A 1 149 ? -18.133 -1.574 14.860 1.00 90.25 149 VAL A O 1
ATOM 1157 N N . ALA A 1 150 ? -20.230 -2.348 15.093 1.00 90.19 150 ALA A N 1
ATOM 1158 C CA . ALA A 1 150 ? -20.226 -3.097 13.837 1.00 90.19 150 ALA A CA 1
ATOM 1159 C C . ALA A 1 150 ? -20.028 -2.183 12.617 1.00 90.19 150 ALA A C 1
ATOM 1161 O O . ALA A 1 150 ? -19.281 -2.526 11.706 1.00 90.19 150 ALA A O 1
ATOM 1162 N N . LEU A 1 151 ? -20.655 -1.004 12.615 1.00 92.81 151 LEU A N 1
ATOM 1163 C CA . LEU A 1 151 ? -20.520 -0.028 11.537 1.00 92.81 151 LEU A CA 1
ATOM 1164 C C . LEU A 1 151 ? -19.104 0.554 11.454 1.00 92.81 151 LEU A C 1
ATOM 1166 O O . LEU A 1 151 ? -18.549 0.626 10.364 1.00 92.81 151 LEU A O 1
ATOM 1170 N N . VAL A 1 152 ? -18.507 0.933 12.587 1.00 92.56 152 VAL A N 1
ATOM 1171 C CA . VAL A 1 152 ? -17.127 1.447 12.623 1.00 92.56 152 VAL A CA 1
ATOM 1172 C C . VAL A 1 152 ? -16.131 0.367 12.210 1.00 92.56 152 VAL A C 1
ATOM 1174 O O . VAL A 1 152 ? -15.193 0.658 11.476 1.00 92.56 152 VAL A O 1
ATOM 1177 N N . TRP A 1 153 ? -16.360 -0.883 12.617 1.00 91.50 153 TRP A N 1
ATOM 1178 C CA . TRP A 1 153 ? -15.546 -2.012 12.175 1.00 91.50 153 TRP A CA 1
ATOM 1179 C C . TRP A 1 153 ? -15.629 -2.220 10.657 1.00 91.50 153 TRP A C 1
ATOM 1181 O O . TRP A 1 153 ? -14.596 -2.336 10.001 1.00 91.50 153 TRP A O 1
ATOM 1191 N N . LEU A 1 154 ? -16.837 -2.198 10.079 1.00 92.69 154 LEU A N 1
ATOM 1192 C CA . LEU A 1 154 ? -17.012 -2.299 8.627 1.00 92.69 154 LEU A CA 1
ATOM 1193 C C . LEU A 1 154 ? -16.330 -1.139 7.899 1.00 92.69 154 LEU A C 1
ATOM 1195 O O . LEU A 1 154 ? -15.629 -1.370 6.921 1.00 92.69 154 LEU A O 1
ATOM 1199 N N . LEU A 1 155 ? -16.487 0.087 8.400 1.00 90.88 155 LEU A N 1
ATOM 1200 C CA . LEU A 1 155 ? -15.859 1.268 7.816 1.00 90.88 155 LEU A CA 1
ATOM 1201 C C . LEU A 1 155 ? -14.329 1.170 7.847 1.00 90.88 155 LEU A C 1
ATOM 1203 O O . LEU A 1 155 ? -13.698 1.386 6.821 1.00 90.88 155 LEU A O 1
ATOM 1207 N N . GLY A 1 156 ? -13.738 0.803 8.989 1.00 88.62 156 GLY A N 1
ATOM 1208 C CA . GLY A 1 156 ? -12.291 0.597 9.102 1.00 88.62 156 GLY A CA 1
ATOM 1209 C C . GLY A 1 156 ? -11.786 -0.495 8.158 1.00 88.62 156 GLY A C 1
ATOM 1210 O O . GLY A 1 156 ? -10.756 -0.322 7.516 1.00 88.62 156 GLY A O 1
ATOM 1211 N N . THR A 1 157 ? -12.554 -1.576 7.993 1.00 87.44 157 THR A N 1
ATOM 1212 C CA . THR A 1 157 ? -12.224 -2.647 7.038 1.00 87.44 157 THR A CA 1
ATOM 1213 C C . THR A 1 157 ? -12.212 -2.131 5.600 1.00 87.44 157 THR A C 1
ATOM 1215 O O . THR A 1 157 ? -11.272 -2.403 4.863 1.00 87.44 157 THR A O 1
ATOM 1218 N N . VAL A 1 158 ? -13.224 -1.352 5.205 1.00 89.19 158 VAL A N 1
ATOM 1219 C CA . VAL A 1 158 ? -13.278 -0.738 3.869 1.00 89.19 158 VAL A CA 1
ATOM 1220 C C . VAL A 1 158 ? -12.099 0.211 3.662 1.00 89.19 158 VAL A C 1
ATOM 1222 O O . VAL A 1 158 ? -11.429 0.110 2.645 1.00 89.19 158 VAL A O 1
ATOM 1225 N N . VAL A 1 159 ? -11.799 1.076 4.637 1.00 86.75 159 VAL A N 1
ATOM 1226 C CA . VAL A 1 159 ? -10.664 2.012 4.560 1.00 86.75 159 VAL A CA 1
ATOM 1227 C C . VAL A 1 159 ? -9.348 1.269 4.348 1.00 86.75 159 VAL A C 1
ATOM 1229 O O . VAL A 1 159 ? -8.601 1.634 3.449 1.00 86.75 159 VAL A O 1
ATOM 1232 N N . ILE A 1 160 ? -9.078 0.212 5.117 1.00 83.19 160 ILE A N 1
ATOM 1233 C CA . ILE A 1 160 ? -7.856 -0.587 4.951 1.00 83.19 160 ILE A CA 1
ATOM 1234 C C . ILE A 1 160 ? -7.819 -1.210 3.552 1.00 83.19 160 ILE A C 1
ATOM 1236 O O . ILE A 1 160 ? -6.825 -1.061 2.857 1.00 83.19 160 ILE A O 1
ATOM 1240 N N . LEU A 1 161 ? -8.909 -1.843 3.108 1.00 83.56 161 LEU A N 1
ATOM 1241 C CA . LEU A 1 161 ? -8.951 -2.556 1.827 1.00 83.56 161 LEU A CA 1
ATOM 1242 C C . LEU A 1 161 ? -8.922 -1.652 0.589 1.00 83.56 161 LEU A C 1
ATOM 1244 O O . LEU A 1 161 ? -8.601 -2.145 -0.487 1.00 83.56 161 LEU A O 1
ATOM 1248 N N . THR A 1 162 ? -9.288 -0.373 0.700 1.00 81.19 162 THR A N 1
ATOM 1249 C CA . THR A 1 162 ? -9.363 0.520 -0.467 1.00 81.19 162 THR A CA 1
ATOM 1250 C C . THR A 1 162 ? -8.404 1.693 -0.387 1.00 81.19 162 THR A C 1
ATOM 1252 O O . THR A 1 162 ? -7.725 1.982 -1.361 1.00 81.19 162 THR A O 1
ATOM 1255 N N . ALA A 1 163 ? -8.351 2.396 0.746 1.00 81.19 163 ALA A N 1
ATOM 1256 C CA . ALA A 1 163 ? -7.599 3.642 0.840 1.00 81.19 163 ALA A CA 1
ATOM 1257 C C . ALA A 1 163 ? -6.093 3.391 0.815 1.00 81.19 163 ALA A C 1
ATOM 1259 O O . ALA A 1 163 ? -5.378 4.166 0.194 1.00 81.19 163 ALA A O 1
ATOM 1260 N N . VAL A 1 164 ? -5.619 2.318 1.456 1.00 78.38 164 VAL A N 1
ATOM 1261 C CA . VAL A 1 164 ? -4.182 2.026 1.490 1.00 78.38 164 VAL A CA 1
ATOM 1262 C C . VAL A 1 164 ? -3.676 1.482 0.148 1.00 78.38 164 VAL A C 1
ATOM 1264 O O . VAL A 1 164 ? -2.714 2.055 -0.352 1.00 78.38 164 VAL A O 1
ATOM 1267 N N . PRO A 1 165 ? -4.325 0.493 -0.509 1.00 76.44 165 PRO A N 1
ATOM 1268 C CA . PRO A 1 165 ? -3.903 0.059 -1.843 1.00 76.44 165 PRO A CA 1
ATOM 1269 C C . PRO A 1 165 ? -3.973 1.167 -2.888 1.00 76.44 165 PRO A C 1
ATOM 1271 O O . PRO A 1 165 ? -3.086 1.265 -3.724 1.00 76.44 165 PRO A O 1
ATOM 1274 N N . LEU A 1 166 ? -5.008 2.014 -2.836 1.00 77.56 166 LEU A N 1
ATOM 1275 C CA . LEU A 1 166 ? -5.151 3.115 -3.786 1.00 77.56 166 LEU A CA 1
ATOM 1276 C C . LEU A 1 166 ? -4.116 4.215 -3.542 1.00 77.56 166 LEU A C 1
ATOM 1278 O O . LEU A 1 166 ? -3.566 4.739 -4.500 1.00 77.56 166 LEU A O 1
ATOM 1282 N N . ALA A 1 167 ? -3.836 4.551 -2.278 1.00 77.62 167 ALA A N 1
ATOM 1283 C CA . ALA A 1 167 ? -2.783 5.507 -1.950 1.00 77.62 167 ALA A CA 1
ATOM 1284 C C . ALA A 1 167 ? -1.407 4.988 -2.374 1.00 77.62 167 ALA A C 1
ATOM 1286 O O . ALA A 1 167 ? -0.633 5.746 -2.937 1.00 77.62 167 ALA A O 1
ATOM 1287 N N . ALA A 1 168 ? -1.135 3.697 -2.166 1.00 73.94 168 ALA A N 1
ATOM 1288 C CA . ALA A 1 168 ? 0.097 3.090 -2.639 1.00 73.94 168 ALA A CA 1
ATOM 1289 C C . ALA A 1 168 ? 0.176 3.106 -4.173 1.00 73.94 168 ALA A C 1
ATOM 1291 O O . ALA A 1 168 ? 1.172 3.555 -4.711 1.00 73.94 168 ALA A O 1
ATOM 1292 N N . ALA A 1 169 ? -0.878 2.695 -4.887 1.00 72.88 169 ALA A N 1
ATOM 1293 C CA . ALA A 1 169 ? -0.900 2.736 -6.352 1.00 72.88 169 ALA A CA 1
ATOM 1294 C C . ALA A 1 169 ? -0.694 4.155 -6.914 1.00 72.88 169 ALA A C 1
ATOM 1296 O O . ALA A 1 169 ? -0.030 4.312 -7.935 1.00 72.88 169 ALA A O 1
ATOM 1297 N N . ALA A 1 170 ? -1.233 5.175 -6.240 1.00 73.00 170 ALA A N 1
ATOM 1298 C CA . ALA A 1 170 ? -1.011 6.569 -6.603 1.00 73.00 170 ALA A CA 1
ATOM 1299 C C . ALA A 1 170 ? 0.437 7.009 -6.365 1.00 73.00 170 ALA A C 1
ATOM 1301 O O . ALA A 1 170 ? 1.050 7.564 -7.269 1.00 73.00 170 ALA A O 1
ATOM 1302 N N . ASP A 1 171 ? 1.004 6.699 -5.197 1.00 69.25 171 ASP A N 1
ATOM 1303 C CA . ASP A 1 171 ? 2.400 7.025 -4.880 1.00 69.25 171 ASP A CA 1
ATOM 1304 C C . ASP A 1 171 ? 3.394 6.238 -5.769 1.00 69.25 171 ASP A C 1
ATOM 1306 O O . ASP A 1 171 ? 4.495 6.710 -6.031 1.00 69.25 171 ASP A O 1
ATOM 1310 N N . PHE A 1 172 ? 2.993 5.070 -6.289 1.00 67.62 172 PHE A N 1
ATOM 1311 C CA . PHE A 1 172 ? 3.742 4.288 -7.281 1.00 67.62 172 PHE A CA 1
ATOM 1312 C C . PHE A 1 172 ? 3.587 4.776 -8.728 1.00 67.62 172 PHE A C 1
ATOM 1314 O O . PHE A 1 172 ? 4.160 4.165 -9.621 1.00 67.62 172 PHE A O 1
ATOM 1321 N N . GLY A 1 173 ? 2.791 5.812 -8.997 1.00 63.62 173 GLY A N 1
ATOM 1322 C CA . GLY A 1 173 ? 2.577 6.299 -10.365 1.00 63.62 173 GLY A CA 1
ATOM 1323 C C . GLY A 1 173 ? 1.709 5.385 -11.243 1.00 63.62 173 GLY A C 1
ATOM 1324 O O . GLY A 1 173 ? 1.517 5.670 -12.420 1.00 63.62 173 GLY A O 1
ATOM 1325 N N . ILE A 1 174 ? 1.113 4.324 -10.682 1.00 64.25 174 ILE A N 1
ATOM 1326 C CA . ILE A 1 174 ? 0.231 3.386 -11.406 1.00 64.25 174 ILE A CA 1
ATOM 1327 C C . ILE A 1 174 ? -1.117 4.042 -11.751 1.00 64.25 174 ILE A C 1
ATOM 1329 O O . ILE A 1 174 ? -1.792 3.626 -12.690 1.00 64.25 174 ILE A O 1
ATOM 1333 N N . SER A 1 175 ? -1.542 5.055 -10.986 1.00 54.50 175 SER A N 1
ATOM 1334 C CA . SER A 1 175 ? -2.832 5.738 -11.172 1.00 54.50 175 SER A CA 1
ATOM 1335 C C . SER A 1 175 ? -2.720 7.151 -11.754 1.00 54.50 175 SER A C 1
ATOM 1337 O O . SER A 1 175 ? -3.603 7.971 -11.489 1.00 54.50 175 SER A O 1
ATOM 1339 N N . GLY A 1 176 ? -1.639 7.462 -12.475 1.00 52.16 176 GLY A N 1
ATOM 1340 C CA . GLY A 1 176 ? -1.499 8.738 -13.176 1.00 52.16 176 GLY A CA 1
ATOM 1341 C C . GLY A 1 176 ? -2.640 8.930 -14.176 1.00 52.16 176 GLY A C 1
ATOM 1342 O O . GLY A 1 176 ? -2.853 8.088 -15.044 1.00 52.16 176 GLY A O 1
ATOM 1343 N N . ASP A 1 177 ? -3.410 10.005 -14.001 1.00 46.38 177 ASP A N 1
ATOM 1344 C CA . ASP A 1 177 ? -4.434 10.439 -14.954 1.00 46.38 177 ASP A CA 1
ATOM 1345 C C . ASP A 1 177 ? -3.737 10.776 -16.284 1.00 46.38 177 ASP A C 1
ATOM 1347 O O . ASP A 1 177 ? -2.669 11.390 -16.278 1.00 46.38 177 ASP A O 1
ATOM 1351 N N . GLU A 1 178 ? -4.365 10.433 -17.411 1.00 47.56 178 GLU A N 1
ATOM 1352 C CA . GLU A 1 178 ? -3.866 10.618 -18.792 1.00 47.56 178 GLU A CA 1
ATOM 1353 C C . GLU A 1 178 ? -3.484 12.083 -19.145 1.00 47.56 178 GLU A C 1
ATOM 1355 O O . GLU A 1 178 ? -2.976 12.355 -20.229 1.00 47.56 178 GLU A O 1
ATOM 1360 N N . ASP A 1 179 ? -3.731 13.042 -18.244 1.00 42.88 179 ASP A N 1
ATOM 1361 C CA . ASP A 1 179 ? -3.648 14.491 -18.469 1.00 42.88 179 ASP A CA 1
ATOM 1362 C C . ASP A 1 179 ? -2.612 15.223 -17.582 1.00 42.88 179 ASP A C 1
ATOM 1364 O O . ASP A 1 179 ? -2.479 16.447 -17.677 1.00 42.88 179 ASP A O 1
ATOM 1368 N N . SER A 1 180 ? -1.860 14.528 -16.716 1.00 43.44 180 SER A N 1
ATOM 1369 C CA . SER A 1 180 ? -0.854 15.165 -15.848 1.00 43.44 180 SER A CA 1
ATOM 1370 C C . SER A 1 180 ? 0.543 14.565 -16.006 1.00 43.44 180 SER A C 1
ATOM 1372 O O . SER A 1 180 ? 0.976 13.806 -15.151 1.00 43.44 180 SER A O 1
ATOM 1374 N N . GLY A 1 181 ? 1.239 14.977 -17.071 1.00 44.91 181 GLY A N 1
ATOM 1375 C CA . GLY A 1 181 ? 2.704 14.953 -17.185 1.00 44.91 181 GLY A CA 1
ATOM 1376 C C . GLY A 1 181 ? 3.347 13.570 -17.304 1.00 44.91 181 GLY A C 1
ATOM 1377 O O . GLY A 1 181 ? 3.526 12.896 -16.301 1.00 44.91 181 GLY A O 1
ATOM 1378 N N . GLY A 1 182 ? 3.759 13.218 -18.527 1.00 53.91 182 GLY A N 1
ATOM 1379 C CA . GLY A 1 182 ? 4.663 12.104 -18.826 1.00 53.91 182 GLY A CA 1
ATOM 1380 C C . GLY A 1 182 ? 4.097 10.732 -18.474 1.00 53.91 182 GLY A C 1
ATOM 1381 O O . GLY A 1 182 ? 4.288 10.237 -17.368 1.00 53.91 182 GLY A O 1
ATOM 1382 N N . GLU A 1 183 ? 3.433 10.072 -19.424 1.00 63.91 183 GLU A N 1
ATOM 1383 C CA . GLU A 1 183 ? 3.179 8.636 -19.287 1.00 63.91 183 GLU A CA 1
ATOM 1384 C C . GLU A 1 183 ? 4.535 7.927 -19.077 1.00 63.91 183 GLU A C 1
ATOM 1386 O O . GLU A 1 183 ? 5.463 8.110 -19.870 1.00 63.91 183 GLU A O 1
ATOM 1391 N N . SER A 1 184 ? 4.682 7.171 -17.980 1.00 72.25 184 SER A N 1
ATOM 1392 C CA . SER A 1 184 ? 5.892 6.382 -17.706 1.00 72.25 184 SER A CA 1
ATOM 1393 C C . SER A 1 184 ? 5.877 5.137 -18.583 1.00 72.25 184 SER A C 1
ATOM 1395 O O . SER A 1 184 ? 4.950 4.329 -18.518 1.00 72.25 184 SER A O 1
ATOM 1397 N N . SER A 1 185 ? 6.942 4.942 -19.358 1.00 74.31 185 SER A N 1
ATOM 1398 C CA . SER A 1 185 ? 7.130 3.756 -20.205 1.00 74.31 185 SER A CA 1
ATOM 1399 C C . SER A 1 185 ? 7.294 2.452 -19.411 1.00 74.31 185 SER A C 1
ATOM 1401 O O . SER A 1 185 ? 7.255 1.366 -19.993 1.00 74.31 185 SER A O 1
ATOM 1403 N N . THR A 1 186 ? 7.468 2.547 -18.086 1.00 74.50 186 THR A N 1
ATOM 1404 C CA . THR A 1 186 ? 7.676 1.416 -17.168 1.00 74.50 186 THR A CA 1
ATOM 1405 C C . THR A 1 186 ? 6.497 1.179 -16.218 1.00 74.50 186 THR A C 1
ATOM 1407 O O . THR A 1 186 ? 6.601 0.363 -15.299 1.00 74.50 186 THR A O 1
ATOM 1410 N N . GLY A 1 187 ? 5.375 1.883 -16.409 1.00 71.69 187 GLY A N 1
ATOM 1411 C CA . GLY A 1 187 ? 4.186 1.730 -15.567 1.00 71.69 187 GLY A CA 1
ATOM 1412 C C . GLY A 1 187 ? 4.377 2.235 -14.131 1.00 71.69 187 GLY A C 1
ATOM 1413 O O . GLY A 1 187 ? 3.760 1.700 -13.210 1.00 71.69 187 GLY A O 1
ATOM 1414 N N . GLY A 1 188 ? 5.254 3.228 -13.934 1.00 70.56 188 GLY A N 1
ATOM 1415 C CA . GLY A 1 188 ? 5.535 3.850 -12.633 1.00 70.56 188 GLY A CA 1
ATOM 1416 C C . GLY A 1 188 ? 6.673 3.198 -11.835 1.00 70.56 188 GLY A C 1
ATOM 1417 O O . GLY A 1 188 ? 7.003 3.616 -10.725 1.00 70.56 188 GLY A O 1
ATOM 1418 N N . PHE A 1 189 ? 7.330 2.181 -12.398 1.00 68.88 189 PHE A N 1
ATOM 1419 C CA . PHE A 1 189 ? 8.444 1.496 -11.738 1.00 68.88 189 PHE A CA 1
ATOM 1420 C C . PHE A 1 189 ? 9.661 2.412 -11.503 1.00 68.88 189 PHE A C 1
ATOM 1422 O O . PHE A 1 189 ? 10.415 2.239 -10.543 1.00 68.88 189 PHE A O 1
ATOM 1429 N N . ASP A 1 190 ? 9.832 3.405 -12.367 1.00 65.31 190 ASP A N 1
ATOM 1430 C CA . ASP A 1 190 ? 10.865 4.435 -12.315 1.00 65.31 190 ASP A CA 1
ATOM 1431 C C . ASP A 1 190 ? 10.485 5.664 -11.473 1.00 65.31 190 ASP A C 1
ATOM 1433 O O . ASP A 1 190 ? 11.328 6.525 -11.256 1.00 65.31 190 ASP A O 1
ATOM 1437 N N . THR A 1 191 ? 9.267 5.756 -10.928 1.00 62.34 191 THR A N 1
ATOM 1438 C CA . THR A 1 191 ? 8.794 6.964 -10.216 1.00 62.34 191 THR A CA 1
ATOM 1439 C C . THR A 1 191 ? 9.577 7.259 -8.925 1.00 62.34 191 THR A C 1
ATOM 1441 O O . THR A 1 191 ? 9.667 8.404 -8.487 1.00 62.34 191 THR A O 1
ATOM 1444 N N . TYR A 1 192 ? 10.208 6.247 -8.318 1.00 57.00 192 TYR A N 1
ATOM 1445 C CA . TYR A 1 192 ? 11.095 6.425 -7.156 1.00 57.00 192 TYR A CA 1
ATOM 1446 C C . TYR A 1 192 ? 12.556 6.717 -7.525 1.00 57.00 192 TYR A C 1
ATOM 1448 O O . TYR A 1 192 ? 13.351 7.115 -6.666 1.00 57.00 192 TYR A O 1
ATOM 1456 N N . THR A 1 193 ? 12.932 6.513 -8.785 1.00 56.00 193 THR A N 1
ATOM 1457 C CA . THR A 1 193 ? 14.224 6.938 -9.317 1.00 56.00 193 THR A CA 1
ATOM 1458 C C . THR A 1 193 ? 14.042 8.351 -9.866 1.00 56.00 193 THR A C 1
ATOM 1460 O O . THR A 1 193 ? 13.049 8.627 -10.513 1.00 56.00 193 THR A O 1
ATOM 1463 N N . GLN A 1 194 ? 14.944 9.292 -9.578 1.00 52.66 194 GLN A N 1
ATOM 1464 C CA . GLN A 1 194 ? 14.767 10.728 -9.899 1.00 52.66 194 GLN A CA 1
ATOM 1465 C C . GLN A 1 194 ? 14.676 11.057 -11.410 1.00 52.66 194 GLN A C 1
ATOM 1467 O O . GLN A 1 194 ? 14.693 12.227 -11.779 1.00 52.66 194 GLN A O 1
ATOM 1472 N N . GLU A 1 195 ? 14.597 10.039 -12.261 1.00 61.41 195 GLU A N 1
ATOM 1473 C CA . GLU A 1 195 ? 14.489 10.089 -13.711 1.00 61.41 195 GLU A CA 1
ATOM 1474 C C . GLU A 1 195 ? 13.408 9.082 -14.126 1.00 61.41 195 GLU A C 1
ATOM 1476 O O . GLU A 1 195 ? 13.602 7.870 -14.016 1.00 61.41 195 GLU A O 1
ATOM 1481 N N . THR A 1 196 ? 12.256 9.589 -14.563 1.00 67.19 196 THR A N 1
ATOM 1482 C CA . THR A 1 196 ? 11.200 8.792 -15.194 1.00 67.19 196 THR A CA 1
ATOM 1483 C C . THR A 1 196 ? 11.469 8.699 -16.689 1.00 67.19 196 THR A C 1
ATOM 1485 O O . THR A 1 196 ? 11.742 9.704 -17.342 1.00 67.19 196 THR A O 1
ATOM 1488 N N . VAL A 1 197 ? 11.393 7.494 -17.239 1.00 72.56 197 VAL A N 1
ATOM 1489 C CA . VAL A 1 197 ? 11.553 7.222 -18.663 1.00 72.56 197 VAL A CA 1
ATOM 1490 C C . VAL A 1 197 ? 10.210 7.475 -19.343 1.00 72.56 197 VAL A C 1
ATOM 1492 O O . VAL A 1 197 ? 9.294 6.649 -19.274 1.00 72.56 197 VAL A O 1
ATOM 1495 N N . GLU A 1 198 ? 10.093 8.626 -19.994 1.00 77.25 198 GLU A N 1
ATOM 1496 C CA . GLU A 1 198 ? 8.877 9.037 -20.695 1.00 77.25 198 GLU A CA 1
ATOM 1497 C C . GLU A 1 198 ? 8.610 8.185 -21.949 1.00 77.25 198 GLU A C 1
ATOM 1499 O O . GLU A 1 198 ? 9.521 7.676 -22.610 1.00 77.25 198 GLU A O 1
ATOM 1504 N N . VAL A 1 199 ? 7.327 8.024 -22.287 1.00 80.25 199 VAL A N 1
ATOM 1505 C CA . VAL A 1 199 ? 6.871 7.288 -23.481 1.00 80.25 199 VAL A CA 1
ATOM 1506 C C . VAL A 1 199 ? 7.389 7.893 -24.794 1.00 80.25 199 VAL A C 1
ATOM 1508 O O . VAL A 1 199 ? 7.585 7.166 -25.769 1.00 80.25 199 VAL A O 1
ATOM 1511 N N . ASP A 1 200 ? 7.647 9.201 -24.844 1.00 80.88 200 ASP A N 1
ATOM 1512 C CA . ASP A 1 200 ? 8.113 9.901 -26.051 1.00 80.88 200 ASP A CA 1
ATOM 1513 C C . ASP A 1 200 ? 9.543 9.517 -26.479 1.00 80.88 200 ASP A C 1
ATOM 1515 O O . ASP A 1 200 ? 9.934 9.748 -27.627 1.00 80.88 200 ASP A O 1
ATOM 1519 N N . GLN A 1 201 ? 10.288 8.843 -25.600 1.00 79.94 201 GLN A N 1
ATOM 1520 C CA . GLN A 1 201 ? 11.601 8.274 -25.890 1.00 79.94 201 GLN A CA 1
ATOM 1521 C C . GLN A 1 201 ? 11.519 6.986 -26.736 1.00 79.94 201 GLN A C 1
ATOM 1523 O O . GLN A 1 201 ? 12.549 6.470 -27.177 1.00 79.94 201 GLN A O 1
ATOM 1528 N N . PHE A 1 202 ? 10.310 6.473 -27.006 1.00 84.75 202 PHE A N 1
ATOM 1529 C CA . PHE A 1 202 ? 10.082 5.259 -27.789 1.00 84.75 202 PHE A CA 1
ATOM 1530 C C . PHE A 1 202 ? 9.268 5.526 -29.063 1.00 84.75 202 PHE A C 1
ATOM 1532 O O . PHE A 1 202 ? 8.202 6.139 -29.052 1.00 84.75 202 PHE A O 1
ATOM 1539 N N . ALA A 1 203 ? 9.720 4.978 -30.191 1.00 86.12 203 ALA A N 1
ATOM 1540 C CA . ALA A 1 203 ? 8.927 4.900 -31.414 1.00 86.12 203 ALA A CA 1
ATOM 1541 C C . ALA A 1 203 ? 8.051 3.641 -31.434 1.00 86.12 203 ALA A C 1
ATOM 1543 O O . ALA A 1 203 ? 8.473 2.569 -31.006 1.00 86.12 203 ALA A O 1
ATOM 1544 N N . HIS A 1 204 ? 6.850 3.755 -32.013 1.00 86.88 204 HIS A N 1
ATOM 1545 C CA . HIS A 1 204 ? 5.867 2.662 -32.076 1.00 86.88 204 HIS A CA 1
ATOM 1546 C C . HIS A 1 204 ? 5.535 2.067 -30.700 1.00 86.88 204 HIS A C 1
ATOM 1548 O O . HIS A 1 204 ? 5.422 0.853 -30.567 1.00 86.88 204 HIS A O 1
ATOM 1554 N N . PHE A 1 205 ? 5.400 2.934 -29.695 1.00 85.38 205 PHE A N 1
ATOM 1555 C CA . PHE A 1 205 ? 5.056 2.526 -28.345 1.00 85.38 205 PHE A CA 1
ATOM 1556 C C . PHE A 1 205 ? 3.639 1.939 -28.285 1.00 85.38 205 PHE A C 1
ATOM 1558 O O . PHE A 1 205 ? 2.668 2.580 -28.696 1.00 85.38 205 PHE A O 1
ATOM 1565 N N . GLU A 1 206 ? 3.531 0.726 -27.762 1.00 85.12 206 GLU A N 1
ATOM 1566 C CA . GLU A 1 206 ? 2.281 0.079 -27.384 1.00 85.12 206 GLU A CA 1
ATOM 1567 C C . GLU A 1 206 ? 2.377 -0.310 -25.907 1.00 85.12 206 GLU A C 1
ATOM 1569 O O . GLU A 1 206 ? 3.421 -0.770 -25.449 1.00 85.12 206 GLU A O 1
ATOM 1574 N N . GLN A 1 207 ? 1.284 -0.136 -25.168 1.00 86.31 207 GLN A N 1
ATOM 1575 C CA . GLN A 1 207 ? 1.175 -0.570 -23.778 1.00 86.31 207 GLN A CA 1
ATOM 1576 C C . GLN A 1 207 ? -0.120 -1.347 -23.565 1.00 86.31 207 GLN A C 1
ATOM 1578 O O . GLN A 1 207 ? -1.162 -1.001 -24.129 1.00 86.31 207 GLN A O 1
ATOM 1583 N N . ASP A 1 208 ? -0.049 -2.378 -22.731 1.00 84.62 208 ASP A N 1
ATOM 1584 C CA . ASP A 1 208 ? -1.193 -3.136 -22.247 1.00 84.62 208 ASP A CA 1
ATOM 1585 C C . ASP A 1 208 ? -1.159 -3.232 -20.718 1.00 84.62 208 ASP A C 1
ATOM 1587 O O . ASP A 1 208 ? -0.119 -3.433 -20.089 1.00 84.62 208 ASP A O 1
ATOM 1591 N N . GLY A 1 209 ? -2.330 -3.067 -20.112 1.00 83.06 209 GLY A N 1
ATOM 1592 C CA . GLY A 1 209 ? -2.502 -2.997 -18.667 1.00 83.06 209 GLY A CA 1
ATOM 1593 C C . GLY A 1 209 ? -3.583 -3.960 -18.199 1.00 83.06 209 GLY A C 1
ATOM 1594 O O . GLY A 1 209 ? -4.670 -4.038 -18.772 1.00 83.06 209 GLY A O 1
ATOM 1595 N N . GLY A 1 210 ? -3.311 -4.681 -17.115 1.00 83.31 210 GLY A N 1
ATOM 1596 C CA . GLY A 1 210 ? -4.226 -5.662 -16.542 1.00 83.31 210 GLY A CA 1
ATOM 1597 C C . GLY A 1 210 ? -4.362 -5.531 -15.030 1.00 83.31 210 GLY A C 1
ATOM 1598 O O . GLY A 1 210 ? -3.422 -5.173 -14.326 1.00 83.31 210 GLY A O 1
ATOM 1599 N N . MET A 1 211 ? -5.550 -5.861 -14.515 1.00 83.38 211 MET A N 1
ATOM 1600 C CA . MET A 1 211 ? -5.814 -5.976 -13.079 1.00 83.38 211 MET A CA 1
ATOM 1601 C C . MET A 1 211 ? -6.481 -7.318 -12.769 1.00 83.38 211 MET A C 1
ATOM 1603 O O . MET A 1 211 ? -7.512 -7.666 -13.349 1.00 83.38 211 MET A O 1
ATOM 1607 N N . GLY A 1 212 ? -5.915 -8.060 -11.819 1.00 84.44 212 GLY A N 1
ATOM 1608 C CA . GLY A 1 212 ? -6.433 -9.331 -11.319 1.00 84.44 212 GLY A CA 1
ATOM 1609 C C . GLY A 1 212 ? -6.740 -9.282 -9.822 1.00 84.44 212 GLY A C 1
ATOM 1610 O O . GLY A 1 212 ? -5.975 -8.726 -9.039 1.00 84.44 212 GLY A O 1
ATOM 1611 N N . LEU A 1 213 ? -7.851 -9.901 -9.407 1.00 85.50 213 LEU A N 1
ATOM 1612 C CA . LEU A 1 213 ? -8.196 -10.095 -7.994 1.00 85.50 213 LEU A CA 1
ATOM 1613 C C . LEU A 1 213 ? -7.969 -11.553 -7.597 1.00 85.50 213 LEU A C 1
ATOM 1615 O O . LEU A 1 213 ? -8.569 -12.465 -8.170 1.00 85.50 213 LEU A O 1
ATOM 1619 N N . PHE A 1 214 ? -7.155 -11.763 -6.571 1.00 84.56 214 PHE A N 1
ATOM 1620 C CA . PHE A 1 214 ? -6.835 -13.067 -6.009 1.00 84.56 214 PHE A CA 1
ATOM 1621 C C . PHE A 1 214 ? -7.219 -13.114 -4.531 1.00 84.56 214 PHE A C 1
ATOM 1623 O O . PHE A 1 214 ? -7.422 -12.092 -3.880 1.00 84.56 214 PHE A O 1
ATOM 1630 N N . PHE A 1 215 ? -7.321 -14.321 -3.973 1.00 80.12 215 PHE A N 1
ATOM 1631 C CA . PHE A 1 215 ? -7.575 -14.471 -2.536 1.00 80.12 215 PHE A CA 1
ATOM 1632 C C . PHE A 1 215 ? -6.442 -13.876 -1.682 1.00 80.12 215 PHE A C 1
ATOM 1634 O O . PHE A 1 215 ? -6.687 -13.448 -0.559 1.00 80.12 215 PHE A O 1
ATOM 1641 N N . ASP A 1 216 ? -5.231 -13.849 -2.236 1.00 79.88 216 ASP A N 1
ATOM 1642 C CA . ASP A 1 216 ? -4.012 -13.377 -1.580 1.00 79.88 216 ASP A CA 1
ATOM 1643 C C . ASP A 1 216 ? -3.700 -11.895 -1.865 1.00 79.88 216 ASP A C 1
ATOM 1645 O O . ASP A 1 216 ? -2.764 -11.346 -1.301 1.00 79.88 216 ASP A O 1
ATOM 1649 N N . GLY A 1 217 ? -4.479 -11.218 -2.723 1.00 79.38 217 GLY A N 1
ATOM 1650 C CA . GLY A 1 217 ? -4.241 -9.807 -3.031 1.00 79.38 217 GLY A CA 1
ATOM 1651 C C . GLY A 1 217 ? -4.778 -9.333 -4.379 1.00 79.38 217 GLY A C 1
ATOM 1652 O O . GLY A 1 217 ? -5.577 -10.000 -5.038 1.00 79.38 217 GLY A O 1
ATOM 1653 N N . ILE A 1 218 ? -4.328 -8.146 -4.777 1.00 81.88 218 ILE A N 1
ATOM 1654 C CA . ILE A 1 218 ? -4.597 -7.530 -6.079 1.00 81.88 218 ILE A CA 1
ATOM 1655 C C . ILE A 1 218 ? -3.295 -7.586 -6.877 1.00 81.88 218 ILE A C 1
ATOM 1657 O O . ILE A 1 218 ? -2.237 -7.278 -6.338 1.00 81.88 218 ILE A O 1
ATOM 1661 N N . SER A 1 219 ? -3.370 -7.988 -8.140 1.00 84.25 219 SER A N 1
ATOM 1662 C CA . SER A 1 219 ? -2.238 -7.985 -9.064 1.00 84.25 219 SER A CA 1
ATOM 1663 C C . SER A 1 219 ? -2.490 -6.961 -10.155 1.00 84.25 219 SER A C 1
ATOM 1665 O O . SER A 1 219 ? -3.584 -6.919 -10.721 1.00 84.25 219 SER A O 1
ATOM 1667 N N . PHE A 1 220 ? -1.473 -6.161 -10.438 1.00 80.50 220 PHE A N 1
ATOM 1668 C CA . PHE A 1 220 ? -1.432 -5.246 -11.565 1.00 80.50 220 PHE A CA 1
ATOM 1669 C C . PHE A 1 220 ? -0.347 -5.745 -12.511 1.00 80.50 220 PHE A C 1
ATOM 1671 O O . PHE A 1 220 ? 0.747 -6.089 -12.063 1.00 80.50 220 PHE A O 1
ATOM 1678 N N . THR A 1 221 ? -0.667 -5.834 -13.794 1.00 83.81 221 THR A N 1
ATOM 1679 C CA . THR A 1 221 ? 0.283 -6.196 -14.845 1.00 83.81 221 THR A CA 1
ATOM 1680 C C . THR A 1 221 ? 0.388 -5.034 -15.808 1.00 83.81 221 THR A C 1
ATOM 1682 O O . THR A 1 221 ? -0.635 -4.482 -16.211 1.00 83.81 221 THR A O 1
ATOM 1685 N N . TYR A 1 222 ? 1.610 -4.691 -16.173 1.00 82.94 222 TYR A N 1
ATOM 1686 C CA . TYR A 1 222 ? 1.912 -3.674 -17.162 1.00 82.94 222 TYR A CA 1
ATOM 1687 C C . TYR A 1 222 ? 2.912 -4.281 -18.141 1.00 82.94 222 TYR A C 1
ATOM 1689 O O . TYR A 1 222 ? 3.916 -4.850 -17.709 1.00 82.94 222 TYR A O 1
ATOM 1697 N N . ASP A 1 223 ? 2.594 -4.215 -19.425 1.00 85.44 223 ASP A N 1
ATOM 1698 C CA . ASP A 1 223 ? 3.454 -4.649 -20.519 1.00 85.44 223 ASP A CA 1
ATOM 1699 C C . ASP A 1 223 ? 3.571 -3.494 -21.512 1.00 85.44 223 ASP A C 1
ATOM 1701 O O . ASP A 1 223 ? 2.567 -2.869 -21.857 1.00 85.44 223 ASP A O 1
ATOM 1705 N N . SER A 1 224 ? 4.786 -3.185 -21.944 1.00 85.25 224 SER A N 1
ATOM 1706 C CA . SER A 1 224 ? 5.043 -2.130 -22.915 1.00 85.25 224 SER A CA 1
ATOM 1707 C C . SER A 1 224 ? 6.094 -2.572 -23.923 1.00 85.25 224 SER A C 1
ATOM 1709 O O . SER A 1 224 ? 7.045 -3.288 -23.608 1.00 85.25 224 SER A O 1
ATOM 1711 N N . VAL A 1 225 ? 5.915 -2.140 -25.168 1.00 87.81 225 VAL A N 1
ATOM 1712 C CA . VAL A 1 225 ? 6.833 -2.421 -26.270 1.00 87.81 225 VAL A CA 1
ATOM 1713 C C . VAL A 1 225 ? 7.034 -1.164 -27.097 1.00 87.81 225 VAL A C 1
ATOM 1715 O O . VAL A 1 225 ? 6.099 -0.420 -27.366 1.00 87.81 225 VAL A O 1
ATOM 1718 N N . GLY A 1 226 ? 8.267 -0.926 -27.525 1.00 86.12 226 GLY A N 1
ATOM 1719 C CA . GLY A 1 226 ? 8.615 0.205 -28.372 1.00 86.12 226 GLY A CA 1
ATOM 1720 C C . GLY A 1 226 ? 10.074 0.141 -28.802 1.00 86.12 226 GLY A C 1
ATOM 1721 O O . GLY A 1 226 ? 10.883 -0.583 -28.222 1.00 86.12 226 GLY A O 1
ATOM 1722 N N . PHE A 1 227 ? 10.418 0.897 -29.839 1.00 85.12 227 PHE A N 1
ATOM 1723 C CA . PHE A 1 227 ? 11.798 1.074 -30.277 1.00 85.12 227 PHE A CA 1
ATOM 1724 C C . PHE A 1 227 ? 12.416 2.258 -29.539 1.00 85.12 227 PHE A C 1
ATOM 1726 O O . PHE A 1 227 ? 12.005 3.392 -29.774 1.00 85.12 227 PHE A O 1
ATOM 1733 N N . ASP A 1 228 ? 13.400 2.001 -28.678 1.00 82.75 228 ASP A N 1
ATOM 1734 C CA . ASP A 1 228 ? 14.111 3.064 -27.961 1.00 82.75 228 ASP A CA 1
ATOM 1735 C C . ASP A 1 228 ? 14.904 3.942 -28.939 1.00 82.75 228 ASP A C 1
ATOM 1737 O O . ASP A 1 228 ? 15.794 3.468 -29.655 1.00 82.75 228 ASP A O 1
ATOM 1741 N N . LEU A 1 229 ? 14.559 5.227 -28.978 1.00 82.25 229 LEU A N 1
ATOM 1742 C CA . LEU A 1 229 ? 15.199 6.219 -29.834 1.00 82.25 229 LEU A CA 1
ATOM 1743 C C . LEU A 1 229 ? 16.588 6.615 -29.315 1.00 82.25 229 LEU A C 1
ATOM 1745 O O . LEU A 1 229 ? 17.431 7.014 -30.117 1.00 82.25 229 LEU A O 1
ATOM 1749 N N . GLY A 1 230 ? 16.854 6.441 -28.015 1.00 77.06 230 GLY A N 1
ATOM 1750 C CA .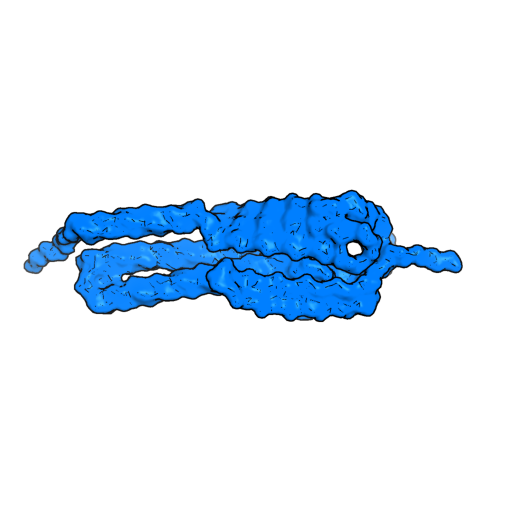 GLY A 1 230 ? 18.135 6.760 -27.372 1.00 77.06 230 GLY A CA 1
ATOM 1751 C C . GLY A 1 230 ? 19.294 5.830 -27.739 1.00 77.06 230 GLY A C 1
ATOM 1752 O O . GLY A 1 230 ? 20.412 6.026 -27.268 1.00 77.06 230 GLY A O 1
ATOM 1753 N N . LEU A 1 231 ? 19.037 4.811 -28.567 1.00 75.00 231 LEU A N 1
ATOM 1754 C CA . LEU A 1 231 ? 20.033 3.868 -29.087 1.00 75.00 231 LEU A CA 1
ATOM 1755 C C . LEU A 1 231 ? 20.265 3.997 -30.601 1.00 75.00 231 LEU A C 1
ATOM 1757 O O . LEU A 1 231 ? 20.979 3.179 -31.193 1.00 75.00 231 LEU A O 1
ATOM 1761 N N . LEU A 1 232 ? 19.641 4.976 -31.261 1.00 71.19 232 LEU A N 1
ATOM 1762 C CA . LEU A 1 232 ? 19.860 5.207 -32.683 1.00 71.19 232 LEU A CA 1
ATOM 1763 C C . LEU A 1 232 ? 21.243 5.827 -32.894 1.00 71.19 232 LEU A C 1
ATOM 1765 O O . LEU A 1 232 ? 21.554 6.881 -32.353 1.00 71.19 232 LEU A O 1
ATOM 1769 N N . ALA A 1 233 ? 22.075 5.182 -33.714 1.00 64.12 233 ALA A N 1
ATOM 1770 C CA . ALA A 1 233 ? 23.295 5.816 -34.195 1.00 64.12 233 ALA A CA 1
ATOM 1771 C C . ALA A 1 233 ? 22.915 7.038 -35.045 1.00 64.12 233 ALA A C 1
ATOM 1773 O O . ALA A 1 233 ? 22.068 6.911 -35.934 1.00 64.12 233 ALA A O 1
ATOM 1774 N N . GLU A 1 234 ? 23.542 8.191 -34.798 1.00 60.41 234 GLU A N 1
ATOM 1775 C CA . GLU A 1 234 ? 23.427 9.342 -35.697 1.00 60.41 234 GLU A CA 1
ATOM 1776 C C . GLU A 1 234 ? 23.801 8.888 -37.122 1.00 60.41 234 GLU A C 1
ATOM 1778 O O . GLU A 1 234 ? 24.874 8.318 -37.344 1.00 60.41 234 GLU A O 1
ATOM 1783 N N . GLU A 1 235 ? 22.896 9.063 -38.090 1.00 59.97 235 GLU A N 1
ATOM 1784 C CA . GLU A 1 235 ? 23.235 8.848 -39.498 1.00 59.97 235 GLU A CA 1
ATOM 1785 C C . GLU A 1 235 ? 24.243 9.930 -39.932 1.00 59.97 235 GLU A C 1
ATOM 1787 O O . GLU A 1 235 ? 23.921 11.119 -39.895 1.00 59.97 235 GLU A O 1
ATOM 1792 N N . ASP A 1 236 ? 25.448 9.499 -40.333 1.00 46.41 236 ASP A N 1
ATOM 1793 C CA . ASP A 1 236 ? 26.506 10.324 -40.955 1.00 46.41 236 ASP A CA 1
ATOM 1794 C C . ASP A 1 236 ? 26.036 11.080 -42.220 1.00 46.41 236 ASP A C 1
ATOM 1796 O O . ASP A 1 236 ? 25.415 10.453 -43.117 1.00 46.41 236 ASP A O 1
#

Sequence (236 aa):
SSEHCGRMRKSEFATLLLTAAFLLMAWSGSWFEIVAEGTYTDGLEREPTIRTQYMIDNSQESFEMSIENATPLLLYWLEREDVSSEPTNQNGNSSEPPADTPSSDGGSEPCSGSCLDRARSWVELTMFALFATLYLSSARPSTLTRATVALVWLLGTVVILTAVPLAAAADFGISGDEDSGGESSTGGFDTYTQETVEVDQFAHFEQDGGMGLFFDGISFTYDSVGFDLGLLAEED

Secondary structure (DSSP, 8-state):
---------HHHHHHHHHHHHHHHHHHHS--EEEEEEEE--SSSS---EEEEEEEE-SS-EEEEEEEET-HHHHHHHHH-----------------PPP----------TTSSHHHHHHHHHHHHHHHHHHHHHHHHHHS--HHHHHHHHHHHHHHHHHHHHHHHHHHHHHTTTT--TTSS--BTTTTTTTTSS---BGGGEEEEEEEEEEEEETTEEEEEEEEEEEEGGGPPPP-

Radius of gyration: 25.9 Å; chains: 1; bounding box: 57×53×84 Å